Protein AF-A0A560PCT6-F1 (afdb_monomer)

pLDDT: mean 95.62, std 4.5, range [55.59, 98.69]

Mean predicted aligned error: 3.18 Å

Radius of gyration: 16.42 Å; Cα contacts (8 Å, |Δi|>4): 450; chains: 1; bounding box: 43×41×43 Å

Structure (mmCIF, N/CA/C/O backbone):
data_AF-A0A560PCT6-F1
#
_entry.id   AF-A0A560PCT6-F1
#
loop_
_atom_site.group_PDB
_atom_site.id
_atom_site.type_symbol
_atom_site.label_atom_id
_atom_site.label_alt_id
_atom_site.label_comp_id
_atom_site.label_asym_id
_atom_site.label_entity_id
_atom_site.label_seq_id
_atom_site.pdbx_PDB_ins_code
_atom_site.Cartn_x
_atom_site.Cartn_y
_atom_site.Cartn_z
_atom_site.occupancy
_atom_site.B_iso_or_equiv
_atom_site.auth_seq_id
_atom_site.auth_comp_id
_atom_site.auth_asym_id
_atom_site.auth_atom_id
_atom_site.pdbx_PDB_model_num
ATOM 1 N N . MET A 1 1 ? -13.565 -12.972 18.155 1.00 55.59 1 MET A N 1
ATOM 2 C CA . MET A 1 1 ? -12.760 -11.749 17.977 1.00 55.59 1 MET A CA 1
ATOM 3 C C . MET A 1 1 ? -11.593 -12.117 17.099 1.00 55.59 1 MET A C 1
ATOM 5 O O . MET A 1 1 ? -10.876 -13.048 17.449 1.00 55.59 1 MET A O 1
ATOM 9 N N . SER A 1 2 ? -11.458 -11.446 15.963 1.00 69.56 2 SER A N 1
ATOM 10 C CA . SER A 1 2 ? -10.274 -11.563 15.118 1.00 69.56 2 SER A CA 1
ATOM 11 C C . SER A 1 2 ? -9.051 -11.005 15.857 1.00 69.56 2 SER A C 1
ATOM 13 O O . SER A 1 2 ? -9.148 -9.967 16.510 1.00 69.56 2 SER A O 1
ATOM 15 N N . ASP A 1 3 ? -7.925 -11.720 15.809 1.00 87.25 3 ASP A N 1
ATOM 16 C CA . ASP A 1 3 ? -6.686 -11.380 16.534 1.00 87.25 3 ASP A CA 1
ATOM 17 C C . ASP A 1 3 ? -5.471 -11.325 15.596 1.00 87.25 3 ASP A C 1
ATOM 19 O O . ASP A 1 3 ? -4.368 -11.755 15.926 1.00 87.25 3 ASP A O 1
ATOM 23 N N . PHE A 1 4 ? -5.683 -10.829 14.376 1.00 95.75 4 PHE A N 1
ATOM 24 C CA . PHE A 1 4 ? -4.573 -10.592 13.461 1.00 95.75 4 PHE A CA 1
ATOM 25 C C . PHE A 1 4 ? -3.728 -9.404 13.933 1.00 95.75 4 PHE A C 1
ATOM 27 O O . PHE A 1 4 ? -4.190 -8.513 14.652 1.00 95.75 4 PHE A O 1
ATOM 34 N N . VAL A 1 5 ? -2.465 -9.405 13.515 1.00 97.44 5 VAL A N 1
ATOM 35 C CA . VAL A 1 5 ? -1.491 -8.364 13.839 1.00 97.44 5 VAL A CA 1
ATOM 36 C C . VAL A 1 5 ? -1.232 -7.552 12.583 1.00 97.44 5 VAL A C 1
ATOM 38 O O . VAL A 1 5 ? -0.759 -8.098 11.588 1.00 97.44 5 VAL A O 1
ATOM 41 N N . ILE A 1 6 ? -1.485 -6.246 12.651 1.00 98.19 6 ILE A N 1
ATOM 42 C CA . ILE A 1 6 ? -1.112 -5.323 11.579 1.00 98.19 6 ILE A CA 1
ATOM 43 C C . ILE A 1 6 ? 0.387 -5.053 11.705 1.00 98.19 6 ILE A C 1
ATOM 45 O O . ILE A 1 6 ? 0.853 -4.504 12.712 1.00 98.19 6 ILE A O 1
ATOM 49 N N . ARG A 1 7 ? 1.154 -5.486 10.704 1.00 97.94 7 ARG A N 1
ATOM 50 C CA . ARG A 1 7 ? 2.616 -5.385 10.686 1.00 97.94 7 ARG A CA 1
ATOM 51 C C . ARG A 1 7 ? 3.104 -4.915 9.326 1.00 97.94 7 ARG A C 1
ATOM 53 O O . ARG A 1 7 ? 2.760 -5.483 8.293 1.00 97.94 7 ARG A O 1
ATOM 60 N N . TRP A 1 8 ? 3.993 -3.930 9.358 1.00 97.44 8 TRP A N 1
ATOM 61 C CA . TRP A 1 8 ? 4.537 -3.251 8.183 1.00 97.44 8 TRP A CA 1
ATOM 62 C C . TRP A 1 8 ? 5.420 -4.127 7.285 1.00 97.44 8 TRP A C 1
ATOM 64 O O . TRP A 1 8 ? 5.686 -3.795 6.137 1.00 97.44 8 TRP A O 1
ATOM 74 N N . SER A 1 9 ? 5.869 -5.261 7.810 1.00 97.31 9 SER A N 1
ATOM 75 C CA . SER A 1 9 ? 6.675 -6.270 7.121 1.00 97.31 9 SER A CA 1
ATOM 76 C C . SER A 1 9 ? 5.950 -7.611 6.965 1.00 97.31 9 SER A C 1
ATOM 78 O O . SER A 1 9 ? 6.568 -8.600 6.573 1.00 97.31 9 SER A O 1
ATOM 80 N N . ALA A 1 10 ? 4.652 -7.690 7.297 1.00 98.25 10 ALA A N 1
ATOM 81 C CA . ALA A 1 10 ? 3.891 -8.922 7.088 1.00 98.25 10 ALA A CA 1
ATOM 82 C C . ALA A 1 10 ? 3.898 -9.306 5.597 1.00 98.25 10 ALA A C 1
ATOM 84 O O . ALA A 1 10 ? 3.825 -8.402 4.767 1.00 98.25 10 ALA A O 1
ATOM 85 N N . PRO A 1 11 ? 3.958 -10.600 5.239 1.00 98.19 11 PRO A N 1
ATOM 86 C CA . PRO A 1 11 ? 3.930 -11.034 3.844 1.00 98.19 11 PRO A CA 1
ATOM 87 C C . PRO A 1 11 ? 2.683 -10.571 3.085 1.00 98.19 11 PRO A C 1
ATOM 89 O O . PRO A 1 11 ? 1.612 -10.387 3.671 1.00 98.19 11 PRO A O 1
ATOM 92 N N . ILE A 1 12 ? 2.832 -10.431 1.771 1.00 98.50 12 ILE A N 1
ATOM 93 C CA . ILE A 1 12 ? 1.732 -10.210 0.835 1.00 98.50 12 ILE A CA 1
ATOM 94 C C . ILE A 1 12 ? 1.203 -11.588 0.442 1.00 98.50 12 ILE A C 1
ATOM 96 O O . ILE A 1 12 ? 1.950 -12.408 -0.089 1.00 98.50 12 ILE A O 1
ATOM 100 N N . LEU A 1 13 ? -0.075 -11.845 0.713 1.00 97.75 13 LEU A N 1
ATOM 101 C CA . LEU A 1 13 ? -0.753 -13.085 0.345 1.00 97.75 13 LEU A CA 1
ATOM 102 C C . LEU A 1 13 ? -1.895 -12.735 -0.623 1.00 97.75 13 LEU A C 1
ATOM 104 O O . LEU A 1 13 ? -2.940 -12.270 -0.150 1.00 97.75 13 LEU A O 1
ATOM 108 N N . PRO A 1 14 ? -1.713 -12.916 -1.947 1.00 96.81 14 PRO A N 1
ATOM 109 C CA . PRO A 1 14 ? -2.750 -12.640 -2.945 1.00 96.81 14 PRO A CA 1
ATOM 110 C C . PRO A 1 14 ? -4.099 -13.277 -2.587 1.00 96.81 14 PRO A C 1
ATOM 112 O O . PRO A 1 14 ? -4.137 -14.347 -1.983 1.00 96.81 14 PRO A O 1
ATOM 115 N N . SER A 1 15 ? -5.206 -12.592 -2.895 1.00 95.44 15 SER A N 1
ATOM 116 C CA . SER A 1 15 ? -6.585 -12.949 -2.493 1.00 95.44 15 SER A CA 1
ATOM 117 C C . SER A 1 15 ? -6.849 -13.165 -0.987 1.00 95.44 15 SER A C 1
ATOM 119 O O . SER A 1 15 ? -7.966 -13.518 -0.606 1.00 95.44 15 SER A O 1
ATOM 121 N N . HIS A 1 16 ? -5.867 -12.966 -0.099 1.00 96.94 16 HIS A N 1
ATOM 122 C CA . HIS A 1 16 ? -5.986 -13.343 1.313 1.00 96.94 16 HIS A CA 1
ATOM 123 C C . HIS A 1 16 ? -5.705 -12.199 2.284 1.00 96.94 16 HIS A C 1
ATOM 125 O O . HIS A 1 16 ? -6.551 -11.898 3.129 1.00 96.94 16 HIS A O 1
ATOM 131 N N . SER A 1 17 ? -4.524 -11.582 2.223 1.00 97.88 17 SER A N 1
ATOM 132 C CA . SER A 1 17 ? -4.141 -10.538 3.177 1.00 97.88 17 SER A CA 1
ATOM 133 C C . SER A 1 17 ? -2.971 -9.687 2.705 1.00 97.88 17 SER A C 1
ATOM 135 O O . SER A 1 17 ? -2.074 -10.174 2.019 1.00 97.88 17 SER A O 1
ATOM 137 N N . LEU A 1 18 ? -2.911 -8.458 3.208 1.00 98.50 18 LEU A N 1
ATOM 138 C CA . LEU A 1 18 ? -1.776 -7.554 3.046 1.00 98.50 18 LEU A CA 1
ATOM 139 C C . LEU A 1 18 ? -1.536 -6.795 4.354 1.00 98.50 18 LEU A C 1
ATOM 141 O O . LEU A 1 18 ? -2.487 -6.466 5.057 1.00 98.50 18 LEU A O 1
ATOM 145 N N . ALA A 1 19 ? -0.273 -6.541 4.715 1.00 98.00 19 ALA A N 1
ATOM 146 C CA . ALA A 1 19 ? 0.110 -5.937 6.001 1.00 98.00 19 ALA A CA 1
ATOM 147 C C . ALA A 1 19 ? -0.440 -6.678 7.241 1.00 98.00 19 ALA A C 1
ATOM 149 O O . ALA A 1 19 ? -0.563 -6.106 8.325 1.00 98.00 19 ALA A O 1
ATOM 150 N N . GLY A 1 20 ? -0.761 -7.968 7.084 1.00 97.81 20 GLY A N 1
ATOM 151 C CA . GLY A 1 20 ? -1.404 -8.791 8.110 1.00 97.81 20 GLY A CA 1
ATOM 152 C C . GLY A 1 20 ? -2.907 -8.542 8.266 1.00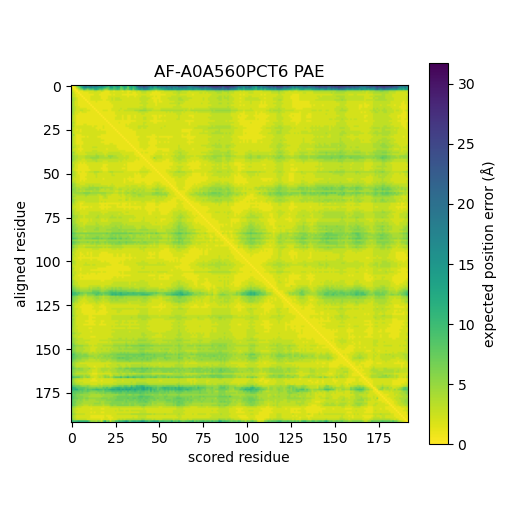 97.81 20 GLY A C 1
ATOM 153 O O . GLY A 1 20 ? -3.510 -9.112 9.169 1.00 97.81 20 GLY A O 1
ATOM 154 N N . ILE A 1 21 ? -3.514 -7.720 7.403 1.00 98.38 21 ILE A N 1
ATOM 155 C CA . ILE A 1 21 ? -4.947 -7.414 7.375 1.00 98.38 21 ILE A CA 1
ATOM 156 C C . ILE A 1 21 ? -5.638 -8.420 6.443 1.00 98.38 21 ILE A C 1
ATOM 158 O O . ILE A 1 21 ? -5.383 -8.387 5.235 1.00 98.38 21 ILE A O 1
ATOM 162 N N . PRO A 1 22 ? -6.485 -9.326 6.964 1.00 98.00 22 PRO A N 1
ATOM 163 C CA . PRO A 1 22 ? -7.178 -10.307 6.141 1.00 98.00 22 PRO A CA 1
ATOM 164 C C . PRO A 1 22 ? -8.364 -9.688 5.398 1.00 98.00 22 PRO A C 1
ATOM 166 O O . PRO A 1 22 ? -9.090 -8.850 5.942 1.00 98.00 22 PRO A O 1
ATOM 169 N N . LEU A 1 23 ? -8.607 -10.161 4.178 1.00 98.00 23 LEU A N 1
ATOM 170 C CA . LEU A 1 23 ? -9.836 -9.866 3.450 1.00 98.00 23 LEU A CA 1
ATOM 171 C C . LEU A 1 23 ? -11.049 -10.552 4.100 1.00 98.00 23 LEU A C 1
ATOM 173 O O . LEU A 1 23 ? -10.934 -11.550 4.813 1.00 98.00 23 LEU A O 1
ATOM 177 N N . GLY A 1 24 ? -12.237 -10.000 3.863 1.00 97.56 24 GLY A N 1
ATOM 178 C CA . GLY A 1 24 ? -13.522 -10.520 4.336 1.00 97.56 24 GLY A CA 1
ATOM 179 C C . GLY A 1 24 ? -13.852 -10.224 5.803 1.00 97.56 24 GLY A C 1
ATOM 180 O O . GLY A 1 24 ? -14.989 -10.463 6.222 1.00 97.56 24 GLY A O 1
ATOM 181 N N . VAL A 1 25 ? -12.903 -9.682 6.573 1.00 97.56 25 VAL A N 1
ATOM 182 C CA . VAL A 1 25 ? -13.107 -9.259 7.966 1.00 97.56 25 VAL A CA 1
ATOM 183 C C . VAL A 1 25 ? -14.130 -8.125 8.019 1.00 97.56 25 VAL A C 1
ATOM 185 O O . VAL A 1 25 ? -14.084 -7.196 7.212 1.00 97.56 25 VAL A O 1
ATOM 188 N N . HIS A 1 26 ? -15.066 -8.203 8.966 1.00 97.62 26 HIS A N 1
ATOM 189 C CA . HIS A 1 26 ? -16.052 -7.146 9.183 1.00 97.62 26 HIS A CA 1
ATOM 190 C C . HIS A 1 26 ? -15.396 -5.902 9.793 1.00 97.62 26 HIS A C 1
ATOM 192 O O . HIS A 1 26 ? -14.498 -6.019 10.627 1.00 97.62 26 HIS A O 1
ATOM 198 N N . VAL A 1 27 ? -15.886 -4.716 9.431 1.00 97.44 27 VAL A N 1
ATOM 199 C CA . VAL A 1 27 ? -15.385 -3.423 9.923 1.00 97.44 27 VAL A CA 1
ATOM 200 C C . VAL A 1 27 ? -15.277 -3.384 11.448 1.00 97.44 27 VAL A C 1
ATOM 202 O O . VAL A 1 27 ? -14.219 -3.039 11.956 1.00 97.44 27 VAL A O 1
ATOM 205 N N . ASP A 1 28 ? -16.297 -3.827 12.184 1.00 96.81 28 ASP A N 1
ATOM 206 C CA . ASP A 1 28 ? -16.261 -3.824 13.658 1.00 96.81 28 ASP A CA 1
ATOM 207 C C . ASP A 1 28 ? -15.093 -4.642 14.238 1.00 96.81 28 ASP A C 1
ATOM 209 O O . ASP A 1 28 ? -14.484 -4.270 15.243 1.00 96.81 28 ASP A O 1
ATOM 213 N N . GLU A 1 29 ? -14.758 -5.770 13.605 1.00 97.56 29 GLU A N 1
ATOM 214 C CA . GLU A 1 29 ? -13.635 -6.602 14.034 1.00 97.56 29 GLU A CA 1
ATOM 215 C C . GLU A 1 29 ? -12.295 -5.968 13.667 1.00 97.56 29 GLU A C 1
ATOM 217 O O . GLU A 1 29 ? -11.353 -6.013 14.461 1.00 97.56 29 GLU A O 1
ATOM 222 N N . PHE A 1 30 ? -12.217 -5.351 12.486 1.00 97.81 30 PHE A N 1
ATOM 223 C CA . PHE A 1 30 ? -11.051 -4.581 12.073 1.00 97.81 30 PHE A CA 1
ATOM 224 C C . PHE A 1 30 ? -10.798 -3.407 13.021 1.00 97.81 30 PHE A C 1
ATOM 226 O O . PHE A 1 30 ? -9.670 -3.228 13.465 1.00 97.81 30 PHE A O 1
ATOM 233 N N . GLU A 1 31 ? -11.833 -2.663 13.410 1.00 97.12 31 GLU A N 1
ATOM 234 C CA . GLU A 1 31 ? -11.716 -1.534 14.337 1.00 97.12 31 GLU A CA 1
ATOM 235 C C . GLU A 1 31 ? -11.295 -1.969 15.739 1.00 97.12 31 GLU A C 1
ATOM 237 O O . GLU A 1 31 ? -10.454 -1.321 16.363 1.00 97.12 31 GLU A O 1
ATOM 242 N N . ALA A 1 32 ? -11.799 -3.107 16.221 1.00 97.00 32 ALA A N 1
ATOM 243 C CA . ALA A 1 32 ? -11.354 -3.677 17.489 1.00 97.00 32 ALA A CA 1
ATOM 244 C C . ALA A 1 32 ? -9.845 -3.994 17.490 1.00 97.00 32 ALA A C 1
ATOM 246 O O . ALA A 1 32 ? -9.174 -3.800 18.507 1.00 97.00 32 ALA A O 1
ATOM 247 N N . VAL A 1 33 ? -9.299 -4.455 16.359 1.00 97.75 33 VAL A N 1
ATOM 248 C CA . VAL A 1 33 ? -7.851 -4.653 16.184 1.00 97.75 33 VAL A CA 1
ATOM 249 C C . VAL A 1 33 ? -7.129 -3.315 16.025 1.00 97.75 33 VAL A C 1
ATOM 251 O O . VAL A 1 33 ? -6.105 -3.099 16.672 1.00 97.75 33 VAL A O 1
ATOM 254 N N . LEU A 1 34 ? -7.669 -2.403 15.217 1.00 97.06 34 LEU A N 1
ATOM 255 C CA . LEU A 1 34 ? -7.081 -1.101 14.910 1.00 97.06 34 LEU A CA 1
ATOM 256 C C . LEU A 1 34 ? -6.861 -0.252 16.172 1.00 97.06 34 LEU A C 1
ATOM 258 O O . LEU A 1 34 ? -5.808 0.368 16.323 1.00 97.06 34 LEU A O 1
ATOM 262 N N . ASN A 1 35 ? -7.796 -0.309 17.124 1.00 96.50 35 ASN A N 1
ATOM 263 C CA . ASN A 1 35 ? -7.723 0.395 18.409 1.00 96.50 35 ASN A CA 1
ATOM 264 C C . ASN A 1 35 ? -6.492 0.025 19.253 1.00 96.50 35 ASN A C 1
ATOM 266 O O . ASN A 1 35 ? -6.077 0.803 20.109 1.00 96.50 35 ASN A O 1
ATOM 270 N N . LYS A 1 36 ? -5.868 -1.136 19.007 1.00 96.81 36 LYS A N 1
ATOM 271 C CA . LYS A 1 36 ? -4.625 -1.545 19.682 1.00 96.81 36 LYS A CA 1
ATOM 272 C C . LYS A 1 36 ? -3.410 -0.709 19.248 1.00 96.81 36 LYS A C 1
ATOM 274 O O . LYS A 1 36 ? -2.389 -0.742 19.928 1.00 96.81 36 LYS A O 1
ATOM 279 N N . TYR A 1 37 ? -3.506 0.007 18.126 1.00 98.00 37 TYR A N 1
ATOM 280 C CA . TYR A 1 37 ? -2.393 0.714 17.482 1.00 98.00 37 TYR A CA 1
ATOM 281 C C . TYR A 1 37 ? -2.489 2.242 17.569 1.00 98.00 37 TYR A C 1
ATOM 283 O O . TYR A 1 37 ? -1.653 2.936 16.990 1.00 98.00 37 TYR A O 1
ATOM 291 N N . VAL A 1 38 ? -3.491 2.779 18.269 1.00 97.81 38 VAL A N 1
ATOM 292 C CA . VAL A 1 38 ? -3.653 4.226 18.462 1.00 97.81 38 VAL A CA 1
ATOM 293 C C . VAL A 1 38 ? -2.518 4.756 19.338 1.00 97.81 38 VAL A C 1
ATOM 295 O O . VAL A 1 38 ? -2.281 4.247 20.433 1.00 97.81 38 VAL A O 1
ATOM 298 N N . VAL A 1 39 ? -1.831 5.800 18.873 1.00 97.75 39 VAL A N 1
ATOM 299 C CA . VAL A 1 39 ? -0.795 6.504 19.651 1.00 97.75 39 VAL A CA 1
ATOM 300 C C . VAL A 1 39 ? -1.214 7.919 20.052 1.00 97.75 39 VAL A C 1
ATOM 302 O O . VAL A 1 39 ? -0.799 8.397 21.104 1.00 97.75 39 VAL A O 1
ATOM 305 N N . ASP A 1 40 ? -2.048 8.580 19.246 1.00 97.44 40 ASP A N 1
ATOM 306 C CA . ASP A 1 40 ? -2.659 9.881 19.552 1.00 97.44 40 ASP A CA 1
ATOM 307 C C . ASP A 1 40 ? -4.069 9.900 18.947 1.00 97.44 40 ASP A C 1
ATOM 309 O O . ASP A 1 40 ? -4.251 10.198 17.766 1.00 97.44 40 ASP A O 1
ATOM 313 N N . ASP A 1 41 ? -5.062 9.529 19.759 1.00 95.06 41 ASP A N 1
ATOM 314 C CA . ASP A 1 41 ? -6.466 9.415 19.342 1.00 95.06 41 ASP A CA 1
ATOM 315 C C . ASP A 1 41 ? -7.034 10.758 18.863 1.00 95.06 41 ASP A C 1
ATOM 317 O O . ASP A 1 41 ? -7.677 10.843 17.819 1.00 95.06 41 ASP A O 1
ATOM 321 N N . ALA A 1 42 ? -6.696 11.845 19.566 1.00 95.75 42 ALA A N 1
ATOM 322 C CA . ALA A 1 42 ? -7.175 13.188 19.245 1.00 95.75 42 ALA A CA 1
ATOM 323 C C . ALA A 1 42 ? -6.719 13.661 17.855 1.00 95.75 42 ALA A C 1
ATOM 325 O O . ALA A 1 42 ? -7.399 14.469 17.221 1.00 95.75 42 ALA A O 1
ATOM 326 N N . LYS A 1 43 ? -5.573 13.165 17.379 1.00 95.75 43 LYS A N 1
ATOM 327 C CA . LYS A 1 43 ? -5.043 13.455 16.040 1.00 95.75 43 LYS A CA 1
ATOM 328 C C . LYS A 1 43 ? -5.259 12.325 15.035 1.00 95.75 43 LYS A C 1
ATOM 330 O O . LYS A 1 43 ? -4.849 12.474 13.884 1.00 95.75 43 LYS A O 1
ATOM 335 N N . GLY A 1 44 ? -5.865 11.213 15.452 1.00 97.50 44 GLY A N 1
ATOM 336 C CA . GLY A 1 44 ? -6.021 10.016 14.630 1.00 97.50 44 GLY A CA 1
ATOM 337 C C . GLY A 1 44 ? -4.683 9.429 14.176 1.00 97.50 44 GLY A C 1
ATOM 338 O O . GLY A 1 44 ? -4.566 9.022 13.022 1.00 97.50 44 GLY A O 1
ATOM 339 N N . ILE A 1 45 ? -3.660 9.436 15.039 1.00 98.50 45 ILE A N 1
ATOM 340 C CA . ILE A 1 45 ? -2.340 8.875 14.723 1.00 98.50 45 ILE A CA 1
ATOM 341 C C . ILE A 1 45 ? -2.257 7.440 15.234 1.00 98.50 45 ILE A C 1
ATOM 343 O O . ILE A 1 45 ? -2.507 7.157 16.410 1.00 98.50 45 ILE A O 1
ATOM 347 N N . TYR A 1 46 ? -1.828 6.559 14.340 1.00 98.62 46 TYR A N 1
ATOM 348 C CA . TYR A 1 46 ? -1.654 5.132 14.548 1.00 98.62 46 TYR A CA 1
ATOM 349 C C . TYR A 1 46 ? -0.198 4.740 14.304 1.00 98.62 46 TYR A C 1
ATOM 351 O O . TYR A 1 46 ? 0.499 5.340 13.483 1.00 98.62 46 TYR A O 1
ATOM 359 N N . LYS A 1 47 ? 0.267 3.710 15.008 1.00 98.31 47 LYS A N 1
ATOM 360 C CA . LYS A 1 47 ? 1.562 3.079 14.758 1.00 98.31 47 LYS A CA 1
ATOM 361 C C . LYS A 1 47 ? 1.410 1.565 14.809 1.00 98.31 47 LYS A C 1
ATOM 363 O O . LYS A 1 47 ? 1.247 0.984 15.880 1.00 98.31 47 LYS A O 1
ATOM 368 N N . PHE A 1 48 ? 1.455 0.938 13.640 1.00 98.25 48 PHE A N 1
ATOM 369 C CA . PHE A 1 48 ? 1.445 -0.513 13.500 1.00 98.25 48 PHE A CA 1
ATOM 370 C C . PHE A 1 48 ? 2.801 -1.105 13.885 1.00 98.25 48 PHE A C 1
ATOM 372 O O . PHE A 1 48 ? 3.786 -0.388 14.089 1.00 98.25 48 PHE A O 1
ATOM 379 N N . VAL A 1 49 ? 2.868 -2.434 13.981 1.00 98.25 49 VAL A N 1
ATOM 380 C CA . VAL A 1 49 ? 4.139 -3.110 14.262 1.00 98.25 49 VAL A CA 1
ATOM 381 C C . VAL A 1 49 ? 5.126 -2.791 13.138 1.00 98.25 49 VAL A C 1
ATOM 383 O O . VAL A 1 49 ? 4.836 -3.053 11.970 1.00 98.25 49 VAL A O 1
ATOM 386 N N . ASP A 1 50 ? 6.270 -2.218 13.511 1.00 96.19 50 ASP A N 1
ATOM 387 C CA . ASP A 1 50 ? 7.365 -1.795 12.628 1.00 96.19 50 ASP A CA 1
ATOM 388 C C . ASP A 1 50 ? 7.010 -0.713 11.586 1.00 96.19 50 ASP A C 1
ATOM 390 O O . ASP A 1 50 ? 7.795 -0.471 10.673 1.00 96.19 50 ASP A O 1
ATOM 394 N N . SER A 1 51 ? 5.861 -0.034 11.707 1.00 97.62 51 SER A N 1
ATOM 395 C CA . SER A 1 51 ? 5.497 1.061 10.796 1.00 97.62 51 SER A CA 1
ATOM 396 C C . SER A 1 51 ? 6.008 2.424 11.285 1.00 97.62 51 SER A C 1
ATOM 398 O O . SER A 1 51 ? 6.223 2.623 12.493 1.00 97.62 51 SER A O 1
ATOM 400 N N . PRO A 1 52 ? 6.118 3.423 10.388 1.00 97.69 52 PRO A N 1
ATOM 401 C CA . PRO A 1 52 ? 6.111 4.825 10.801 1.00 97.69 52 PRO A CA 1
ATOM 402 C C . PRO A 1 52 ? 4.792 5.193 11.505 1.00 97.69 52 PRO A C 1
ATOM 404 O O . PRO A 1 52 ? 3.828 4.422 11.518 1.00 97.69 52 PRO A O 1
ATOM 407 N N . ALA A 1 53 ? 4.744 6.390 12.092 1.00 98.25 53 ALA A N 1
ATOM 408 C CA . ALA A 1 53 ? 3.487 6.966 12.557 1.00 98.25 53 ALA A CA 1
ATOM 409 C C . ALA A 1 53 ? 2.642 7.402 11.352 1.00 98.25 53 ALA A C 1
ATOM 411 O O . ALA A 1 53 ? 3.131 8.114 10.469 1.00 98.25 53 ALA A O 1
ATOM 412 N N . LEU A 1 54 ? 1.380 6.983 11.337 1.00 98.62 54 LEU A N 1
ATOM 413 C CA . LEU A 1 54 ? 0.446 7.216 10.245 1.00 98.62 54 LEU A CA 1
ATOM 414 C C . LEU A 1 54 ? -0.782 7.968 10.753 1.00 98.62 54 LEU A C 1
ATOM 416 O O . LEU A 1 54 ? -1.359 7.601 11.775 1.00 98.62 54 LEU A O 1
ATOM 420 N N . LYS A 1 55 ? -1.209 8.999 10.030 1.00 98.56 55 LYS A N 1
ATOM 421 C CA . LYS A 1 55 ? -2.489 9.666 10.247 1.00 98.56 55 LYS A CA 1
ATOM 422 C C . LYS A 1 55 ? -3.570 8.911 9.488 1.00 98.56 55 LYS A C 1
ATOM 424 O O . LYS A 1 55 ? -3.419 8.668 8.293 1.00 98.56 55 LYS A O 1
ATOM 429 N N . MET A 1 56 ? -4.644 8.556 10.179 1.00 98.44 56 MET A N 1
ATOM 430 C CA . MET A 1 56 ? -5.783 7.876 9.580 1.00 98.44 56 MET A CA 1
ATOM 431 C C . MET A 1 56 ? -6.848 8.877 9.125 1.00 98.44 56 MET A C 1
ATOM 433 O O . MET A 1 56 ? -7.242 9.774 9.871 1.00 98.44 56 MET A O 1
ATOM 437 N N . GLU A 1 57 ? -7.377 8.646 7.933 1.00 97.56 57 GLU A N 1
ATOM 438 C CA . GLU A 1 57 ? -8.626 9.203 7.432 1.00 97.56 57 GLU A CA 1
ATOM 439 C C . GLU A 1 57 ? -9.641 8.072 7.254 1.00 97.56 57 GLU A C 1
ATOM 441 O O . 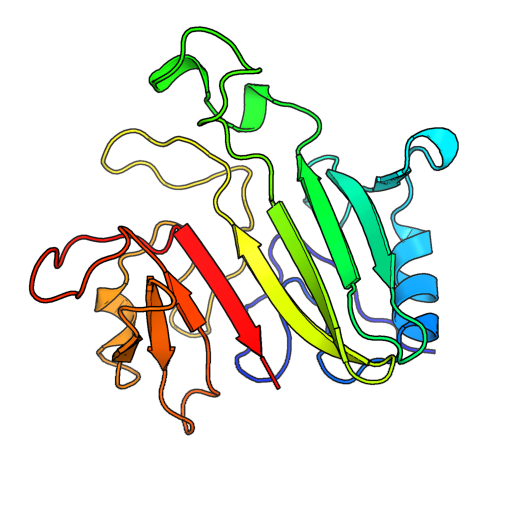GLU A 1 57 ? -9.285 6.946 6.906 1.00 97.56 57 GLU A O 1
ATOM 446 N N . LYS A 1 58 ? -10.916 8.352 7.532 1.00 96.88 58 LYS A N 1
ATOM 447 C CA . LYS A 1 58 ? -11.986 7.351 7.530 1.00 96.88 58 LYS A CA 1
ATOM 448 C C . LYS A 1 58 ? -13.215 7.909 6.824 1.00 96.88 58 LYS A C 1
ATOM 450 O O . LYS A 1 58 ? -13.693 8.980 7.193 1.00 96.88 58 LYS A O 1
ATOM 455 N N . HIS A 1 59 ? -13.763 7.161 5.869 1.00 96.69 59 HIS A N 1
ATOM 456 C CA . HIS A 1 59 ? -15.009 7.513 5.187 1.00 96.69 59 HIS A CA 1
ATOM 457 C C . HIS A 1 59 ? -15.828 6.257 4.884 1.00 96.69 59 HIS A C 1
ATOM 459 O O . HIS A 1 59 ? -15.306 5.303 4.323 1.00 96.69 59 HIS A O 1
ATOM 465 N N . PHE A 1 60 ? -17.135 6.297 5.170 1.00 95.75 60 PHE A N 1
ATOM 466 C CA . PHE A 1 60 ? -18.109 5.281 4.759 1.00 95.75 60 PHE A CA 1
ATOM 467 C C . PHE A 1 60 ? -19.376 5.918 4.193 1.00 95.75 60 PHE A C 1
ATOM 469 O O . PHE A 1 60 ? -19.804 6.968 4.674 1.00 95.75 60 PHE A O 1
ATOM 476 N N . ASP A 1 61 ? -19.985 5.282 3.198 1.00 96.19 61 ASP A N 1
ATOM 477 C CA . ASP A 1 61 ? -21.365 5.557 2.811 1.00 96.19 61 ASP A CA 1
ATOM 478 C C . ASP A 1 61 ? -22.362 4.709 3.632 1.00 96.19 61 ASP A C 1
ATOM 480 O O . ASP A 1 61 ? -21.992 3.872 4.458 1.00 96.19 61 ASP A O 1
ATOM 484 N N . SER A 1 62 ? -23.665 4.909 3.405 1.00 95.06 62 SER A N 1
ATOM 485 C CA . SER A 1 62 ? -24.721 4.165 4.117 1.00 95.06 62 SER A CA 1
ATOM 486 C C . SER A 1 62 ? -24.745 2.651 3.850 1.00 95.06 62 SER A C 1
ATOM 488 O O . SER A 1 62 ? -25.432 1.918 4.560 1.00 95.06 62 SER A O 1
ATOM 490 N N . LYS A 1 63 ? -24.043 2.178 2.816 1.00 95.81 63 LYS A N 1
ATOM 491 C CA . LYS A 1 63 ? -23.968 0.768 2.414 1.00 95.81 63 LYS A CA 1
ATOM 492 C C . LYS A 1 63 ? -22.702 0.087 2.943 1.00 95.81 63 LYS A C 1
ATOM 494 O O . LYS A 1 63 ? -22.557 -1.121 2.779 1.00 95.81 63 LYS A O 1
ATOM 499 N N . GLY A 1 64 ? -21.829 0.833 3.620 1.00 95.06 64 GLY A N 1
ATOM 500 C CA . GLY A 1 64 ? -20.547 0.331 4.101 1.00 95.06 64 GLY A CA 1
ATOM 501 C C . GLY A 1 64 ? -19.469 0.309 3.017 1.00 95.06 64 GLY A C 1
ATOM 502 O O . GLY A 1 64 ? -18.476 -0.404 3.175 1.00 95.06 64 GLY A O 1
ATOM 503 N N . GLU A 1 65 ? -19.659 1.060 1.929 1.00 97.69 65 GLU A N 1
ATOM 504 C CA . GLU A 1 65 ? -18.623 1.313 0.929 1.00 97.69 65 GLU A CA 1
ATOM 505 C C . GLU A 1 65 ? -17.723 2.461 1.401 1.00 97.69 65 GLU A C 1
ATOM 507 O O . GLU A 1 65 ? -18.206 3.467 1.931 1.00 97.69 65 GLU A O 1
ATOM 512 N N . GLY A 1 66 ? -16.413 2.325 1.207 1.00 97.31 66 GLY A N 1
ATOM 513 C CA . GLY A 1 66 ? -15.433 3.331 1.608 1.00 97.31 66 GLY A CA 1
ATOM 514 C C . GLY A 1 66 ? -14.175 2.687 2.172 1.00 97.31 66 GLY A C 1
ATOM 515 O O . GLY A 1 66 ? -13.597 1.805 1.536 1.00 97.31 66 GLY A O 1
ATOM 516 N N . GLY A 1 67 ? -13.743 3.137 3.350 1.00 98.00 67 GLY A N 1
ATOM 517 C CA . GLY A 1 67 ? -12.629 2.534 4.063 1.00 98.00 67 GLY A CA 1
ATOM 518 C C . GLY A 1 67 ? -11.797 3.502 4.897 1.00 98.00 67 GLY A C 1
ATOM 519 O O . GLY A 1 67 ? -12.274 4.528 5.394 1.00 98.00 67 GLY A O 1
ATOM 520 N N . TYR A 1 68 ? -10.529 3.131 5.043 1.00 98.62 68 TYR A N 1
ATOM 521 C CA . TYR A 1 68 ? -9.527 3.801 5.862 1.00 98.62 68 TYR A CA 1
ATOM 522 C C . TYR A 1 68 ? -8.305 4.117 5.003 1.00 98.62 68 TYR A C 1
ATOM 524 O O . TYR A 1 68 ? -7.750 3.214 4.375 1.00 98.62 68 TYR A O 1
ATOM 532 N N . GLY A 1 69 ? -7.883 5.376 4.990 1.00 98.56 69 GLY A N 1
ATOM 533 C CA . GLY A 1 69 ? -6.624 5.820 4.398 1.00 98.56 69 GLY A CA 1
ATOM 534 C C . GLY A 1 69 ? -5.612 6.126 5.493 1.00 98.56 69 GLY A C 1
ATOM 535 O O . GLY A 1 69 ? -5.957 6.738 6.499 1.00 98.56 69 GLY A O 1
ATOM 536 N N . PHE A 1 70 ? -4.369 5.695 5.324 1.00 98.69 70 PHE A N 1
ATOM 537 C CA . PHE A 1 70 ? -3.285 5.942 6.266 1.00 98.69 70 PHE A CA 1
ATOM 538 C C . PHE A 1 70 ? -2.143 6.665 5.561 1.00 98.69 70 PHE A C 1
ATOM 540 O O . PHE A 1 70 ? -1.615 6.173 4.560 1.00 98.69 70 PHE A O 1
ATOM 547 N N . HIS A 1 71 ? -1.753 7.811 6.116 1.00 98.44 71 HIS A N 1
ATOM 548 C CA . HIS A 1 71 ? -0.776 8.723 5.531 1.00 98.44 71 HIS A CA 1
ATOM 549 C C . HIS A 1 71 ? 0.418 8.930 6.455 1.00 98.44 71 HIS A C 1
ATOM 551 O O . HIS A 1 71 ? 0.237 9.091 7.662 1.00 98.44 71 HIS A O 1
ATOM 557 N N . VAL A 1 72 ? 1.635 8.959 5.913 1.00 97.88 72 VAL A N 1
ATOM 558 C CA . VAL A 1 72 ? 2.839 9.214 6.713 1.00 97.88 72 VAL A CA 1
ATOM 559 C C . VAL A 1 72 ? 2.798 10.614 7.330 1.00 97.88 72 VAL A C 1
ATOM 561 O O . VAL A 1 72 ? 2.506 11.599 6.657 1.00 97.88 72 VAL A O 1
ATOM 564 N N . VAL A 1 73 ? 3.050 10.696 8.640 1.00 96.94 73 VAL A N 1
ATOM 565 C CA . VAL A 1 73 ? 3.046 11.975 9.375 1.00 96.94 73 VAL A CA 1
ATOM 566 C C . VAL A 1 73 ? 4.378 12.703 9.228 1.00 96.94 73 VAL A C 1
ATOM 568 O O . VAL A 1 73 ? 4.409 13.922 9.080 1.00 96.94 73 VAL A O 1
ATOM 571 N N . ASP A 1 74 ? 5.479 11.957 9.304 1.00 96.50 74 ASP A N 1
ATOM 572 C CA . ASP A 1 74 ? 6.823 12.506 9.163 1.00 96.50 74 ASP A CA 1
ATOM 573 C C . ASP A 1 74 ? 7.188 12.601 7.681 1.00 96.50 74 ASP A C 1
ATOM 575 O O . ASP A 1 74 ? 7.579 11.616 7.053 1.00 96.50 74 ASP A O 1
ATOM 579 N N . LEU A 1 75 ? 7.032 13.802 7.124 1.00 95.81 75 LEU A N 1
ATOM 580 C CA . LEU A 1 75 ? 7.277 14.056 5.708 1.00 95.81 75 LEU A CA 1
ATOM 581 C C . LEU A 1 75 ? 8.744 13.852 5.325 1.00 95.81 75 LEU A C 1
ATOM 583 O O . LEU A 1 75 ? 9.011 13.563 4.164 1.00 95.81 75 LEU A O 1
ATOM 587 N N . GLU A 1 76 ? 9.698 13.912 6.258 1.00 95.38 76 GLU A N 1
ATOM 588 C CA . GLU A 1 76 ? 11.104 13.626 5.944 1.00 95.38 76 GLU A CA 1
ATOM 589 C C . GLU A 1 76 ? 11.308 12.170 5.495 1.00 95.38 76 GLU A C 1
ATOM 591 O O . GLU A 1 76 ? 12.218 11.898 4.715 1.00 95.38 76 GLU A O 1
ATOM 596 N N . LEU A 1 77 ? 10.411 11.250 5.875 1.00 96.56 77 LEU A N 1
ATOM 597 C CA . LEU A 1 77 ? 10.436 9.860 5.407 1.00 96.56 77 LEU A CA 1
ATOM 598 C C . LEU A 1 77 ? 10.070 9.705 3.924 1.00 96.56 77 LEU A C 1
ATOM 600 O O . LEU A 1 77 ? 10.288 8.638 3.366 1.00 96.56 77 LEU A O 1
ATOM 604 N N . THR A 1 78 ? 9.512 10.732 3.280 1.00 96.56 78 THR A N 1
ATOM 605 C CA . THR A 1 78 ? 9.161 10.703 1.846 1.00 96.56 78 THR A CA 1
ATOM 606 C C . THR A 1 78 ? 10.346 11.027 0.939 1.00 96.56 78 THR A C 1
ATOM 608 O O . THR A 1 78 ? 10.215 10.957 -0.281 1.00 96.56 78 THR A O 1
ATOM 611 N N . ASN A 1 79 ? 11.492 11.443 1.493 1.00 96.12 79 ASN A N 1
ATOM 612 C CA . ASN A 1 79 ? 12.637 11.964 0.736 1.00 96.12 79 ASN A CA 1
ATOM 613 C C . ASN A 1 79 ? 12.272 13.095 -0.251 1.00 96.12 79 ASN A C 1
ATOM 615 O O . ASN A 1 79 ? 12.918 13.252 -1.289 1.00 96.12 79 ASN A O 1
ATOM 619 N N . TRP A 1 80 ? 11.248 13.899 0.057 1.00 96.00 80 TRP A N 1
ATOM 620 C CA . TRP A 1 80 ? 10.737 14.960 -0.823 1.00 96.00 80 TRP A CA 1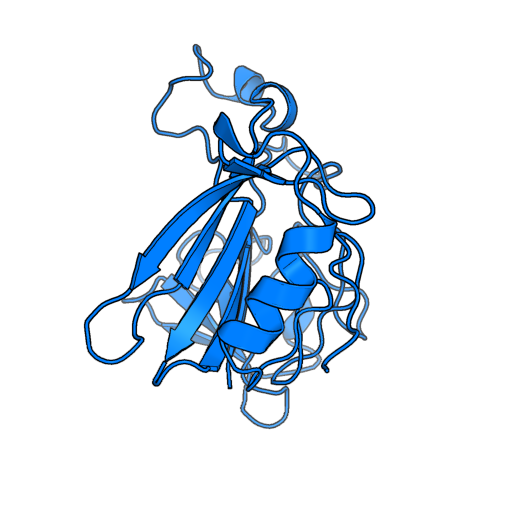
ATOM 621 C C . TRP A 1 80 ? 11.828 15.891 -1.381 1.00 96.00 80 TRP A C 1
ATOM 623 O O . TRP A 1 80 ? 11.753 16.308 -2.535 1.00 96.00 80 TRP A O 1
ATOM 633 N N . ARG A 1 81 ? 12.880 16.163 -0.593 1.00 95.75 81 ARG A N 1
ATOM 634 C CA . ARG A 1 81 ? 14.004 17.054 -0.947 1.00 95.75 81 ARG A CA 1
ATOM 635 C C . ARG A 1 81 ? 14.805 16.610 -2.168 1.00 95.75 81 ARG A C 1
ATOM 637 O O . ARG A 1 81 ? 15.595 17.397 -2.678 1.00 95.75 81 ARG A O 1
ATOM 644 N N . LEU A 1 82 ? 14.659 15.359 -2.606 1.00 94.94 82 LEU A N 1
ATOM 645 C CA . LEU A 1 82 ? 15.325 14.871 -3.812 1.00 94.94 82 LEU A CA 1
ATOM 646 C C . LEU A 1 82 ? 14.769 15.520 -5.086 1.00 94.94 82 LEU A C 1
ATOM 648 O O . LEU A 1 82 ? 15.521 15.706 -6.039 1.00 94.94 82 LEU A O 1
ATOM 652 N N . TYR A 1 83 ? 13.478 15.869 -5.098 1.00 93.81 83 TYR A N 1
ATOM 653 C CA . TYR A 1 83 ? 12.781 16.317 -6.310 1.00 93.81 83 TYR A CA 1
ATOM 654 C C . TYR A 1 83 ? 11.968 17.598 -6.130 1.00 93.81 83 TYR A C 1
ATOM 656 O O . TYR A 1 83 ? 11.548 18.188 -7.125 1.00 93.81 83 TYR A O 1
ATOM 664 N N . TYR A 1 84 ? 11.738 18.033 -4.891 1.00 95.94 84 TYR A N 1
ATOM 665 C CA . TYR A 1 84 ? 10.843 19.142 -4.587 1.00 95.94 84 TYR A CA 1
ATOM 666 C C . TYR A 1 84 ? 11.478 20.150 -3.631 1.00 95.94 84 TYR A C 1
ATOM 668 O O . TYR A 1 84 ? 12.280 19.802 -2.765 1.00 95.94 84 TYR A O 1
ATOM 676 N N . ASP A 1 85 ? 11.043 21.404 -3.753 1.00 95.69 85 ASP A N 1
ATOM 677 C CA . ASP A 1 85 ? 11.545 22.522 -2.948 1.00 95.69 85 ASP A CA 1
ATOM 678 C C . ASP A 1 85 ? 10.815 22.685 -1.601 1.00 95.69 85 ASP A C 1
ATOM 680 O O . ASP A 1 85 ? 11.260 23.449 -0.743 1.00 95.69 85 ASP A O 1
ATOM 684 N N . SER A 1 86 ? 9.696 21.979 -1.389 1.00 94.81 86 SER A N 1
ATOM 685 C CA . SER A 1 86 ? 8.927 22.009 -0.138 1.00 94.81 86 SER A CA 1
ATOM 686 C C . SER A 1 86 ? 8.244 20.662 0.150 1.00 94.81 86 SER A C 1
ATOM 688 O O . SER A 1 86 ? 7.862 19.957 -0.791 1.00 94.81 86 SER A O 1
ATOM 690 N N . PRO A 1 87 ? 8.060 20.304 1.437 1.00 92.12 87 PRO A N 1
ATOM 691 C CA . PRO A 1 87 ? 7.360 19.083 1.836 1.00 92.12 87 PRO A CA 1
ATOM 692 C C . PRO A 1 87 ? 5.849 19.135 1.560 1.00 92.12 87 PRO A C 1
ATOM 694 O O . PRO A 1 87 ? 5.194 18.099 1.542 1.00 92.12 87 PRO A O 1
ATOM 697 N N . GLU A 1 88 ? 5.286 20.322 1.324 1.00 91.44 88 GLU A N 1
ATOM 698 C CA . GLU A 1 88 ? 3.887 20.534 0.942 1.00 91.44 88 GLU A CA 1
ATOM 699 C C . GLU A 1 88 ? 3.663 20.494 -0.579 1.00 91.44 88 GLU A C 1
ATOM 701 O O . GLU A 1 88 ? 2.549 20.741 -1.050 1.00 91.44 88 GLU A O 1
ATOM 706 N N . HIS A 1 89 ? 4.706 20.222 -1.371 1.00 94.69 89 HIS A N 1
ATOM 707 C CA . HIS A 1 89 ? 4.574 20.115 -2.819 1.00 94.69 89 HIS A CA 1
ATOM 708 C C . HIS A 1 89 ? 3.594 18.989 -3.195 1.00 94.69 89 HIS A C 1
ATOM 710 O O . HIS A 1 89 ? 3.642 17.899 -2.635 1.00 94.69 89 HIS A O 1
ATOM 716 N N . LEU A 1 90 ? 2.726 19.223 -4.187 1.00 90.12 90 LEU A N 1
ATOM 717 C CA . LEU A 1 90 ? 1.651 18.286 -4.566 1.00 90.12 90 LEU A CA 1
ATOM 718 C C . LEU A 1 90 ? 2.152 16.911 -5.038 1.00 90.12 90 LEU A C 1
ATOM 720 O O . LEU A 1 90 ? 1.395 15.949 -5.032 1.00 90.12 90 LEU A O 1
ATOM 724 N N . GLY A 1 91 ? 3.411 16.833 -5.469 1.00 89.31 91 GLY A N 1
ATOM 725 C CA . GLY A 1 91 ? 4.076 15.582 -5.844 1.00 89.31 91 GLY A CA 1
ATOM 726 C C . GLY A 1 91 ? 4.632 14.773 -4.664 1.00 89.31 91 GLY A C 1
ATOM 727 O O . GLY A 1 91 ? 5.151 13.680 -4.879 1.00 89.31 91 GLY A O 1
ATOM 728 N N . VAL A 1 92 ? 4.565 15.289 -3.432 1.00 93.56 92 VAL A N 1
ATOM 729 C CA . VAL A 1 92 ? 4.962 14.543 -2.233 1.00 93.56 92 VAL A CA 1
ATOM 730 C C . VAL A 1 92 ? 3.859 13.549 -1.894 1.00 93.56 92 VAL A C 1
ATOM 732 O O . VAL A 1 92 ? 2.816 13.904 -1.343 1.00 93.56 92 VAL A O 1
ATOM 735 N N . GLU A 1 93 ? 4.097 12.288 -2.241 1.00 94.25 93 GLU A N 1
ATOM 736 C CA . GLU A 1 93 ? 3.221 11.191 -1.860 1.00 94.25 93 GLU A CA 1
ATOM 737 C C . GLU A 1 93 ? 3.278 10.971 -0.346 1.00 94.25 93 GLU A C 1
ATOM 739 O O . GLU A 1 93 ? 4.348 10.922 0.257 1.00 94.25 93 GLU A O 1
ATOM 744 N N . THR A 1 94 ? 2.113 10.809 0.274 1.00 96.88 94 THR A N 1
ATOM 745 C CA . THR A 1 94 ? 2.011 10.484 1.704 1.00 96.88 94 THR A CA 1
ATOM 746 C C . THR A 1 94 ? 1.150 9.264 1.973 1.00 96.88 94 THR A C 1
ATOM 748 O O . THR A 1 94 ? 1.218 8.726 3.078 1.00 96.88 94 THR A O 1
ATOM 751 N N . ARG A 1 95 ? 0.353 8.807 0.998 1.00 97.44 95 ARG A N 1
ATOM 752 C CA . ARG A 1 95 ? -0.448 7.585 1.096 1.00 97.44 95 ARG A CA 1
ATOM 753 C C . ARG A 1 95 ? 0.493 6.425 1.368 1.00 97.44 95 ARG A C 1
ATOM 755 O O . ARG A 1 95 ? 1.462 6.224 0.648 1.00 97.44 95 ARG A O 1
ATOM 762 N N . ALA A 1 96 ? 0.208 5.669 2.417 1.00 98.19 96 ALA A N 1
ATOM 763 C CA . ALA A 1 96 ? 1.031 4.537 2.820 1.00 98.19 96 ALA A CA 1
ATOM 764 C C . ALA A 1 96 ? 0.240 3.227 2.746 1.00 98.19 96 ALA A C 1
ATOM 766 O O . ALA A 1 96 ? 0.739 2.229 2.231 1.00 98.19 96 ALA A O 1
ATOM 767 N N . LEU A 1 97 ? -1.006 3.236 3.227 1.00 98.62 97 LEU A N 1
ATOM 768 C CA . LEU A 1 97 ? -1.885 2.068 3.280 1.00 98.62 97 LEU A CA 1
ATOM 769 C C . LEU A 1 97 ? -3.343 2.508 3.127 1.00 98.62 97 LEU A C 1
ATOM 771 O O . LEU A 1 97 ? -3.771 3.444 3.795 1.00 98.62 97 LEU A O 1
ATOM 775 N N . HIS A 1 98 ? -4.123 1.807 2.312 1.00 98.50 98 HIS A N 1
ATOM 776 C CA . HIS A 1 98 ? -5.580 1.903 2.277 1.00 98.50 98 HIS A CA 1
ATOM 777 C C . HIS A 1 98 ? -6.198 0.546 2.603 1.00 98.50 98 HIS A C 1
ATOM 779 O O . HIS A 1 98 ? -5.762 -0.485 2.096 1.00 98.50 98 HIS A O 1
ATOM 785 N N . VAL A 1 99 ? -7.258 0.561 3.403 1.00 98.69 99 VAL A N 1
ATOM 786 C CA . VAL A 1 99 ? -8.109 -0.597 3.690 1.00 98.69 99 VAL A CA 1
ATOM 787 C C . VAL A 1 99 ? -9.499 -0.258 3.185 1.00 98.69 99 VAL A C 1
ATOM 789 O O . VAL A 1 99 ? -10.163 0.609 3.748 1.00 98.69 99 VAL A O 1
ATOM 792 N N . LEU A 1 100 ? -9.916 -0.901 2.103 1.00 98.38 100 LEU A N 1
ATOM 793 C CA . LEU A 1 100 ? -11.148 -0.599 1.388 1.00 98.38 100 LEU A CA 1
ATOM 794 C C . LEU A 1 100 ? -12.251 -1.575 1.787 1.00 98.38 100 LEU A C 1
ATOM 796 O O . LEU A 1 100 ? -12.017 -2.778 1.953 1.00 98.38 100 LEU A O 1
ATOM 800 N N . THR A 1 101 ? -13.469 -1.055 1.914 1.00 98.31 101 THR A N 1
ATOM 801 C CA . THR A 1 101 ? -14.623 -1.817 2.386 1.00 98.31 101 THR A CA 1
ATOM 802 C C . THR A 1 101 ? -15.751 -1.848 1.371 1.00 98.31 101 THR A C 1
ATOM 804 O O . THR A 1 101 ? -15.996 -0.878 0.658 1.00 98.31 101 THR A O 1
ATOM 807 N N . ARG A 1 102 ? -16.432 -2.993 1.334 1.00 97.75 102 ARG A N 1
ATOM 808 C CA . ARG A 1 102 ? -17.622 -3.264 0.534 1.00 97.75 102 ARG A CA 1
ATOM 809 C C . ARG A 1 102 ? -18.581 -4.074 1.388 1.00 97.75 102 ARG A C 1
ATOM 811 O O . ARG A 1 102 ? -18.175 -5.077 1.979 1.00 97.75 102 ARG A O 1
ATOM 818 N N . ASN A 1 103 ? -19.838 -3.649 1.487 1.00 97.38 103 ASN A N 1
ATOM 819 C CA . ASN A 1 103 ? -20.829 -4.257 2.388 1.00 97.38 103 ASN A CA 1
ATOM 820 C C . ASN A 1 103 ? -20.296 -4.487 3.823 1.00 97.38 103 ASN A C 1
ATOM 822 O O . ASN A 1 103 ? -20.439 -5.582 4.372 1.00 97.38 103 ASN A O 1
ATOM 826 N N . TRP A 1 104 ? -19.641 -3.477 4.412 1.00 97.94 104 TRP A N 1
ATOM 827 C CA . TRP A 1 104 ? -19.068 -3.522 5.772 1.00 97.94 104 TRP A CA 1
ATOM 828 C C . TRP A 1 104 ? -17.964 -4.565 6.001 1.00 97.94 104 TRP A C 1
ATOM 830 O O . TRP A 1 104 ? -17.607 -4.859 7.142 1.00 97.94 104 TRP A O 1
ATOM 840 N N . LYS A 1 105 ? -17.38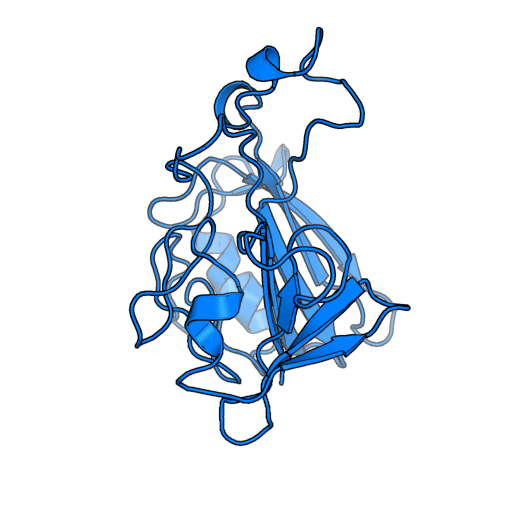8 -5.114 4.931 1.00 98.19 105 LYS A N 1
ATOM 841 C CA . LYS A 1 105 ? -16.253 -6.037 4.993 1.00 98.19 105 LYS A CA 1
ATOM 842 C C . LYS A 1 105 ? -15.068 -5.476 4.236 1.00 98.19 105 LYS A C 1
ATOM 844 O O . LYS A 1 105 ? -15.249 -4.814 3.218 1.00 98.19 105 LYS A O 1
ATOM 849 N N . ILE A 1 106 ? -13.863 -5.771 4.709 1.00 98.38 106 ILE A N 1
ATOM 850 C CA . ILE A 1 106 ? -12.633 -5.478 3.973 1.00 98.38 106 ILE A CA 1
ATOM 851 C C . ILE A 1 106 ? -12.653 -6.295 2.682 1.00 98.38 106 ILE A C 1
ATOM 853 O O . ILE A 1 106 ? -12.714 -7.520 2.744 1.00 98.38 106 ILE A O 1
ATOM 857 N N . TYR A 1 107 ? -12.610 -5.635 1.528 1.00 97.62 107 TYR A N 1
ATOM 858 C CA . TYR A 1 107 ? -12.541 -6.318 0.228 1.00 97.62 107 TYR A CA 1
ATOM 859 C C . TYR A 1 107 ? -11.207 -6.094 -0.475 1.00 97.62 107 TYR A C 1
ATOM 861 O O . TYR A 1 107 ? -10.816 -6.902 -1.308 1.00 97.62 107 TYR A O 1
ATOM 869 N N . ALA A 1 108 ? -10.501 -5.016 -0.136 1.00 98.25 108 ALA A N 1
ATOM 870 C CA . ALA A 1 108 ? -9.183 -4.761 -0.676 1.00 98.25 108 ALA A CA 1
ATOM 871 C C . ALA A 1 108 ? -8.292 -4.058 0.341 1.00 98.25 108 ALA A C 1
ATOM 873 O O . ALA A 1 108 ? -8.751 -3.270 1.170 1.00 98.25 108 ALA A O 1
ATOM 874 N N . VAL A 1 109 ? -6.997 -4.321 0.247 1.00 98.69 109 VAL A N 1
ATOM 875 C CA . VAL A 1 109 ? -5.965 -3.622 1.008 1.00 98.69 109 VAL A CA 1
ATOM 876 C C . VAL A 1 109 ? -4.873 -3.221 0.024 1.00 98.69 109 VAL A C 1
ATOM 878 O O . VAL A 1 109 ? -4.415 -4.056 -0.753 1.00 98.69 109 VAL A O 1
ATOM 881 N N . LYS A 1 110 ? -4.487 -1.944 0.030 1.00 98.50 110 LYS A N 1
ATOM 882 C CA . LYS A 1 110 ? -3.528 -1.350 -0.912 1.00 98.50 110 LYS A CA 1
ATOM 883 C C . LYS A 1 110 ? -2.396 -0.666 -0.160 1.00 98.50 110 LYS A C 1
ATOM 885 O O . LYS A 1 110 ? -2.653 -0.036 0.860 1.00 98.50 110 LYS A O 1
ATOM 890 N N . VAL A 1 111 ? -1.171 -0.736 -0.662 1.00 98.50 111 VAL A N 1
ATOM 891 C CA . VAL A 1 111 ? -0.017 0.009 -0.127 1.00 98.50 111 VAL A CA 1
ATOM 892 C C . VAL A 1 111 ? 0.696 0.759 -1.231 1.00 98.50 111 VAL A C 1
ATOM 894 O O . VAL A 1 111 ? 0.706 0.319 -2.380 1.00 98.50 111 VAL A O 1
ATOM 897 N N . TRP A 1 112 ? 1.320 1.866 -0.847 1.00 97.69 112 TRP A N 1
ATOM 898 C CA . TRP A 1 112 ? 2.100 2.720 -1.731 1.00 97.69 112 TRP A CA 1
ATOM 899 C C . TRP A 1 112 ? 3.519 2.876 -1.201 1.00 97.69 112 TRP A C 1
ATOM 901 O O . TRP A 1 112 ? 3.770 2.924 0.007 1.00 97.69 112 TRP A O 1
ATOM 911 N N . MET A 1 113 ? 4.444 2.993 -2.141 1.00 96.62 113 MET A N 1
ATOM 912 C CA . MET A 1 113 ? 5.773 3.522 -1.917 1.00 96.62 113 MET A CA 1
ATOM 913 C C . MET A 1 113 ? 5.669 5.046 -1.890 1.00 96.62 113 MET A C 1
ATOM 915 O O . MET A 1 113 ? 5.556 5.684 -2.932 1.00 96.62 113 MET A O 1
ATOM 919 N N . TYR A 1 114 ? 5.678 5.624 -0.691 1.00 96.75 114 TYR A N 1
ATOM 920 C CA . TYR A 1 114 ? 5.612 7.079 -0.514 1.00 96.75 114 TYR A CA 1
ATOM 921 C C . TYR A 1 114 ? 6.996 7.746 -0.571 1.00 96.75 114 TYR A C 1
ATOM 923 O O . TYR A 1 114 ? 7.112 8.969 -0.578 1.00 96.75 114 TYR A O 1
ATOM 931 N N . GLU A 1 115 ? 8.066 6.949 -0.565 1.00 96.31 115 GLU A N 1
ATOM 932 C CA . GLU A 1 115 ? 9.429 7.442 -0.730 1.00 96.31 115 GLU A CA 1
ATOM 933 C C . GLU A 1 115 ? 9.702 7.843 -2.175 1.00 96.31 115 GLU A C 1
ATOM 935 O O . GLU A 1 115 ? 9.565 7.045 -3.102 1.00 96.31 115 GLU A O 1
ATOM 940 N N . ASN A 1 116 ? 10.208 9.058 -2.348 1.00 92.88 116 ASN A N 1
ATOM 941 C CA . ASN A 1 116 ? 10.939 9.427 -3.542 1.00 92.88 116 ASN A CA 1
ATOM 942 C C . ASN A 1 116 ? 12.330 8.783 -3.478 1.00 92.88 116 ASN A C 1
ATOM 944 O O . ASN A 1 116 ? 13.030 8.886 -2.469 1.00 92.88 116 ASN A O 1
ATOM 948 N N . LEU A 1 117 ? 12.740 8.108 -4.544 1.00 92.31 117 LEU A N 1
ATOM 949 C CA . LEU A 1 117 ? 13.976 7.330 -4.568 1.00 92.31 117 LEU A CA 1
ATOM 950 C C . LEU A 1 117 ? 14.804 7.717 -5.785 1.00 92.31 117 LEU A C 1
ATOM 952 O O . LEU A 1 117 ? 14.265 7.818 -6.884 1.00 92.31 117 LEU A O 1
ATOM 956 N N . ALA A 1 118 ? 16.112 7.887 -5.590 1.00 88.75 118 ALA A N 1
ATOM 957 C CA . ALA A 1 118 ? 17.039 7.975 -6.710 1.00 88.75 118 ALA A CA 1
ATOM 958 C C . ALA A 1 118 ? 17.154 6.614 -7.418 1.00 88.75 118 ALA A C 1
ATOM 960 O O . ALA A 1 118 ? 16.915 5.566 -6.810 1.00 88.75 118 ALA A O 1
ATOM 961 N N . ASP A 1 119 ? 17.572 6.626 -8.684 1.00 84.56 119 ASP A N 1
ATOM 962 C CA . ASP A 1 119 ? 17.710 5.412 -9.491 1.00 84.56 119 ASP A CA 1
ATOM 963 C C . ASP A 1 119 ? 18.517 4.324 -8.762 1.00 84.56 119 ASP A C 1
ATOM 965 O O . ASP A 1 119 ? 19.646 4.535 -8.311 1.00 84.56 119 ASP A O 1
ATOM 969 N N . GLY A 1 120 ? 17.918 3.136 -8.647 1.00 84.06 120 GLY A N 1
ATOM 970 C CA . GLY A 1 120 ? 18.523 1.967 -8.005 1.00 84.06 120 GLY A CA 1
ATOM 971 C C . GLY A 1 120 ? 18.398 1.908 -6.478 1.00 84.06 120 GLY A C 1
ATOM 972 O O . GLY A 1 120 ? 18.833 0.919 -5.886 1.00 84.06 120 GLY A O 1
ATOM 973 N N . GLN A 1 121 ? 17.802 2.909 -5.824 1.00 91.12 121 GLN A N 1
ATOM 974 C CA . GLN A 1 121 ? 17.476 2.823 -4.400 1.00 91.12 121 GLN A CA 1
ATOM 975 C C . GLN A 1 121 ? 16.214 1.983 -4.160 1.00 91.12 121 GLN A C 1
ATOM 977 O O . GLN A 1 121 ? 15.348 1.855 -5.023 1.00 91.12 121 GLN A O 1
ATOM 982 N N . LYS A 1 122 ? 16.124 1.395 -2.965 1.00 91.88 122 LYS A N 1
ATOM 983 C CA . LYS A 1 122 ? 14.962 0.632 -2.492 1.00 91.88 122 LYS A CA 1
ATOM 984 C C . LYS A 1 122 ? 14.295 1.387 -1.342 1.00 91.88 122 LYS A C 1
ATOM 986 O O . LYS A 1 122 ? 15.017 2.037 -0.582 1.00 91.88 122 LYS A O 1
ATOM 991 N N . PRO A 1 123 ? 12.965 1.283 -1.189 1.00 94.69 123 PRO A N 1
ATOM 992 C CA . PRO A 1 123 ? 12.280 1.927 -0.081 1.00 94.69 123 PRO A CA 1
ATOM 993 C C . PRO A 1 123 ? 12.681 1.280 1.246 1.00 94.69 123 PRO A C 1
ATOM 995 O O . PRO A 1 123 ? 12.745 0.053 1.339 1.00 94.69 123 PRO A O 1
ATOM 998 N N . VAL A 1 124 ?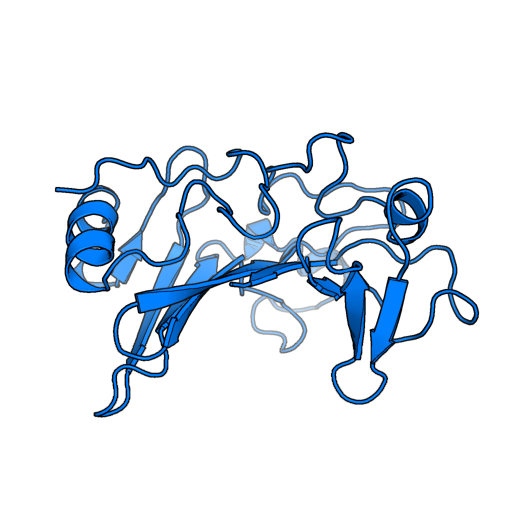 12.914 2.085 2.282 1.00 95.50 124 VAL A N 1
ATOM 999 C CA . VAL A 1 124 ? 13.319 1.598 3.620 1.00 95.50 124 VAL A CA 1
ATOM 1000 C C . VAL A 1 124 ? 12.292 1.882 4.714 1.00 95.50 124 VAL A C 1
ATOM 1002 O O . VAL A 1 124 ? 12.307 1.230 5.757 1.00 95.50 124 VAL A O 1
ATOM 1005 N N . SER A 1 125 ? 11.406 2.846 4.485 1.00 96.81 125 SER A N 1
ATOM 1006 C CA . SER A 1 125 ? 10.365 3.288 5.418 1.00 96.81 125 SER A CA 1
ATOM 1007 C C . SER A 1 125 ? 8.964 2.882 4.951 1.00 96.81 125 SER A C 1
ATOM 1009 O O . SER A 1 125 ? 8.107 2.580 5.781 1.00 96.81 125 SER A O 1
ATOM 1011 N N . SER A 1 126 ? 8.727 2.838 3.637 1.00 97.81 126 SER A N 1
ATOM 1012 C CA . SER A 1 126 ? 7.486 2.346 3.026 1.00 97.81 126 SER A CA 1
ATOM 1013 C C . SER A 1 126 ? 7.271 0.867 3.353 1.00 97.81 126 SER A C 1
ATOM 1015 O O . SER A 1 126 ? 8.155 0.216 3.907 1.00 97.81 126 SER A O 1
ATOM 1017 N N . TYR A 1 127 ? 6.092 0.323 3.053 1.00 98.38 127 TYR A N 1
ATOM 1018 C CA . TYR A 1 127 ? 5.752 -1.062 3.392 1.00 98.38 127 TYR A CA 1
ATOM 1019 C C . TYR A 1 127 ? 6.806 -2.067 2.891 1.00 98.38 127 TYR A C 1
ATOM 1021 O O . TYR A 1 127 ? 7.238 -2.006 1.743 1.00 98.38 127 TYR A O 1
ATOM 1029 N N . GLN A 1 128 ? 7.221 -2.984 3.771 1.00 97.81 128 GLN A N 1
ATOM 1030 C CA . GLN A 1 128 ? 8.354 -3.898 3.551 1.00 97.81 128 GLN A CA 1
ATOM 1031 C C . GLN A 1 128 ? 7.923 -5.359 3.351 1.00 97.81 128 GLN A C 1
ATOM 1033 O O . GLN A 1 128 ? 8.765 -6.254 3.270 1.00 97.81 128 GLN A O 1
ATOM 1038 N N . GLY A 1 129 ? 6.616 -5.631 3.330 1.00 98.06 129 GLY A N 1
ATOM 1039 C CA . GLY A 1 129 ? 6.107 -6.966 3.045 1.00 98.06 129 GLY A CA 1
ATOM 1040 C C . GLY A 1 129 ? 6.398 -7.397 1.611 1.00 98.06 129 GLY A C 1
ATOM 1041 O O . GLY A 1 129 ? 6.500 -6.573 0.703 1.00 98.06 129 GLY A O 1
ATOM 1042 N N . LYS A 1 130 ? 6.519 -8.710 1.418 1.00 98.38 130 LYS A N 1
ATOM 1043 C CA . LYS A 1 130 ? 6.850 -9.322 0.130 1.00 98.38 130 LYS A CA 1
ATOM 1044 C C . LYS A 1 130 ? 5.936 -10.494 -0.192 1.00 98.38 130 LYS A C 1
ATOM 1046 O O . LYS A 1 130 ? 5.409 -11.137 0.718 1.00 98.38 130 LYS A O 1
ATOM 1051 N N . LEU A 1 131 ? 5.785 -10.756 -1.483 1.00 98.31 131 LEU A N 1
ATOM 1052 C CA . LEU A 1 131 ? 5.194 -11.969 -2.042 1.00 98.31 131 LEU A CA 1
ATOM 1053 C C . LEU A 1 131 ? 6.064 -13.200 -1.716 1.00 98.31 131 LEU A C 1
ATOM 1055 O O . LEU A 1 131 ? 7.244 -13.035 -1.373 1.00 98.31 131 LEU A O 1
ATOM 1059 N N . PRO A 1 132 ? 5.529 -14.432 -1.837 1.00 95.69 132 PRO A N 1
ATOM 1060 C CA . PRO A 1 132 ? 6.300 -15.666 -1.649 1.00 95.69 132 PRO A CA 1
ATOM 1061 C C . PRO A 1 132 ? 7.580 -15.731 -2.497 1.00 95.69 132 PRO A C 1
ATOM 1063 O O . PRO A 1 132 ? 8.592 -16.275 -2.056 1.00 95.69 132 PRO A O 1
ATOM 1066 N N . GLU A 1 133 ? 7.564 -15.104 -3.671 1.00 97.19 133 GLU A N 1
ATOM 1067 C CA . GLU A 1 133 ? 8.676 -15.009 -4.620 1.00 97.19 133 GLU A CA 1
ATOM 1068 C C . GLU A 1 133 ? 9.724 -13.949 -4.232 1.00 97.19 133 GLU A C 1
ATOM 1070 O O . GLU A 1 133 ? 10.661 -13.699 -4.986 1.00 97.19 133 GLU A O 1
ATOM 1075 N N . ASN A 1 134 ? 9.599 -13.338 -3.044 1.00 97.75 134 ASN A N 1
ATOM 1076 C CA . ASN A 1 134 ? 10.472 -12.279 -2.523 1.00 97.75 134 ASN A CA 1
ATOM 1077 C C . ASN A 1 134 ? 10.410 -10.959 -3.328 1.00 97.75 134 ASN A C 1
ATOM 1079 O O . ASN A 1 134 ? 11.359 -10.171 -3.300 1.00 97.75 134 ASN A O 1
ATOM 1083 N N . ILE A 1 135 ? 9.263 -10.695 -3.959 1.00 97.94 135 ILE A N 1
ATOM 1084 C CA . ILE A 1 135 ? 8.952 -9.481 -4.731 1.00 97.94 135 ILE A CA 1
ATOM 1085 C C . ILE A 1 135 ? 8.073 -8.539 -3.886 1.00 97.94 135 ILE A C 1
ATOM 1087 O O . ILE A 1 135 ? 7.127 -8.991 -3.236 1.00 97.94 135 ILE A O 1
ATOM 1091 N N . GLY A 1 136 ? 8.361 -7.238 -3.877 1.00 97.81 136 GLY A N 1
ATOM 1092 C CA . GLY A 1 136 ? 7.574 -6.212 -3.185 1.00 97.81 136 GLY A CA 1
ATOM 1093 C C . GLY A 1 136 ? 7.761 -4.803 -3.761 1.00 97.81 136 GLY A C 1
ATOM 1094 O O . GLY A 1 136 ? 8.166 -4.632 -4.910 1.00 97.81 136 GLY A O 1
ATOM 1095 N N . LEU A 1 137 ? 7.452 -3.776 -2.960 1.00 97.50 137 LEU A N 1
ATOM 1096 C CA . LEU A 1 137 ? 7.623 -2.378 -3.376 1.00 97.50 137 LEU A CA 1
ATOM 1097 C C . LEU A 1 137 ? 9.086 -2.080 -3.749 1.00 97.50 137 LEU A C 1
ATOM 1099 O O . LEU A 1 137 ? 10.019 -2.440 -3.028 1.00 97.50 137 LEU A O 1
ATOM 1103 N N . GLY A 1 138 ? 9.277 -1.401 -4.879 1.00 96.12 138 GLY A N 1
ATOM 1104 C CA . GLY A 1 138 ? 10.585 -1.065 -5.443 1.00 96.12 138 GLY A CA 1
ATOM 1105 C C . GLY A 1 138 ? 11.256 -2.185 -6.249 1.00 96.12 138 GLY A C 1
ATOM 1106 O O . GLY A 1 138 ? 12.302 -1.935 -6.851 1.00 96.12 138 GLY A O 1
ATOM 1107 N N . ASP A 1 139 ? 10.717 -3.407 -6.281 1.00 96.56 139 ASP A N 1
ATOM 1108 C CA . ASP A 1 139 ? 11.144 -4.465 -7.215 1.00 96.56 139 ASP A CA 1
ATOM 1109 C C . ASP A 1 139 ? 10.546 -4.235 -8.612 1.00 96.56 139 ASP A C 1
ATOM 1111 O O . ASP A 1 139 ? 9.600 -3.462 -8.764 1.00 96.56 139 ASP A O 1
ATOM 1115 N N . PHE A 1 140 ? 11.121 -4.835 -9.660 1.00 96.56 140 PHE A N 1
ATOM 1116 C CA . PHE A 1 140 ? 10.631 -4.598 -11.021 1.00 96.56 140 PHE A CA 1
ATOM 1117 C C . PHE A 1 140 ? 9.300 -5.313 -11.270 1.00 96.56 140 PHE A C 1
ATOM 1119 O O . PHE A 1 140 ? 9.163 -6.493 -10.960 1.00 96.56 140 PHE A O 1
ATOM 1126 N N . VAL A 1 141 ? 8.358 -4.653 -11.950 1.00 97.00 141 VAL A N 1
ATOM 1127 C CA . VAL A 1 141 ? 7.057 -5.250 -12.316 1.00 97.00 141 VAL A CA 1
ATOM 1128 C C . VAL A 1 141 ? 7.251 -6.533 -13.139 1.00 97.00 141 VAL A C 1
ATOM 1130 O O . VAL A 1 141 ? 6.594 -7.542 -12.895 1.00 97.00 141 VAL A O 1
ATOM 1133 N N . ARG A 1 142 ? 8.227 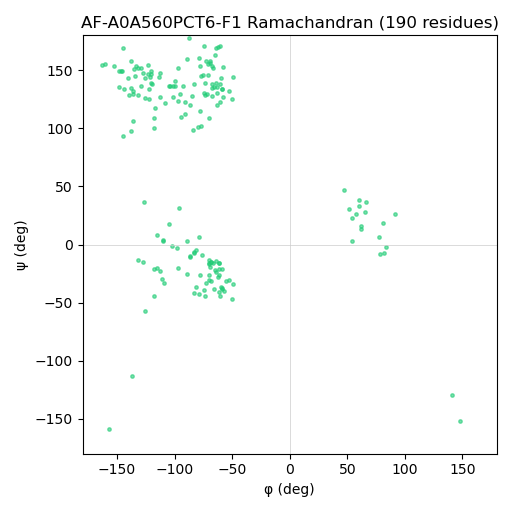-6.546 -14.060 1.00 96.62 142 ARG A N 1
ATOM 1134 C CA . ARG A 1 142 ? 8.554 -7.722 -14.889 1.00 96.62 142 ARG A CA 1
ATOM 1135 C C . ARG A 1 142 ? 9.003 -8.960 -14.102 1.00 96.62 142 ARG A C 1
ATOM 1137 O O . ARG A 1 142 ? 9.038 -10.042 -14.679 1.00 96.62 142 ARG A O 1
ATOM 1144 N N . GLU A 1 143 ? 9.382 -8.827 -12.828 1.00 97.31 143 GLU A N 1
ATOM 1145 C CA . GLU A 1 143 ? 9.757 -9.978 -11.992 1.00 97.31 143 GLU A CA 1
ATOM 1146 C C . GLU A 1 143 ? 8.563 -10.886 -11.673 1.00 97.31 143 GLU A C 1
ATOM 1148 O O . GLU A 1 143 ? 8.778 -12.027 -11.282 1.00 97.31 143 GLU A O 1
ATOM 1153 N N . LEU A 1 144 ? 7.327 -10.423 -11.894 1.00 97.38 144 LEU A N 1
ATOM 1154 C CA . LEU A 1 144 ? 6.107 -11.224 -11.748 1.00 97.38 144 LEU A CA 1
ATOM 1155 C C . LEU A 1 144 ? 5.853 -12.166 -12.939 1.00 97.38 144 LEU A C 1
ATOM 1157 O O . LEU A 1 144 ? 5.249 -13.218 -12.755 1.00 97.38 144 LEU A O 1
ATOM 1161 N N . LEU A 1 145 ? 6.356 -11.837 -14.137 1.00 96.44 145 LEU A N 1
ATOM 1162 C CA . LEU A 1 145 ? 6.094 -12.584 -15.382 1.00 96.44 145 LEU A CA 1
ATOM 1163 C C . LEU A 1 145 ? 6.438 -14.088 -15.340 1.00 96.44 145 LEU A C 1
ATOM 1165 O O . LEU A 1 145 ? 5.779 -14.859 -16.031 1.00 96.44 145 LEU A O 1
ATOM 1169 N N . PRO A 1 146 ? 7.449 -14.562 -14.580 1.00 97.12 146 PRO A N 1
ATOM 1170 C CA . PRO A 1 146 ? 7.695 -15.997 -14.438 1.00 97.12 146 PRO A CA 1
ATOM 1171 C C . PRO A 1 146 ? 6.616 -16.758 -13.654 1.00 97.12 146 PRO A C 1
ATOM 1173 O O . PRO A 1 146 ? 6.628 -17.988 -13.675 1.00 97.12 146 PRO A O 1
ATOM 1176 N N . TYR A 1 147 ? 5.740 -16.056 -12.931 1.00 96.81 147 TYR A N 1
ATOM 1177 C CA . TYR A 1 147 ? 4.807 -16.639 -11.963 1.00 96.81 147 TYR A CA 1
ATOM 1178 C C . TYR A 1 147 ? 3.337 -16.425 -12.324 1.00 96.81 147 TYR A C 1
ATOM 1180 O O . TYR A 1 147 ? 2.488 -17.161 -11.828 1.00 96.81 147 TYR A O 1
ATOM 1188 N N . THR A 1 148 ? 3.039 -15.428 -13.157 1.00 96.69 148 THR A N 1
ATOM 1189 C CA . THR A 1 148 ? 1.677 -15.059 -13.551 1.00 96.69 148 THR A CA 1
ATOM 1190 C C . THR A 1 148 ? 1.684 -14.238 -14.836 1.00 96.69 148 THR A C 1
ATOM 1192 O O . THR A 1 148 ? 2.673 -13.565 -15.152 1.00 96.69 148 THR A O 1
ATOM 1195 N N . ASP A 1 149 ? 0.567 -14.273 -15.559 1.00 95.38 149 ASP A N 1
ATOM 1196 C CA . ASP A 1 149 ? 0.311 -13.341 -16.653 1.00 95.38 149 ASP A CA 1
ATOM 1197 C C . ASP A 1 149 ? -0.066 -11.955 -16.101 1.00 95.38 149 ASP A C 1
ATOM 1199 O O . ASP A 1 149 ? -0.721 -11.842 -15.066 1.00 95.38 149 ASP A O 1
ATOM 1203 N N . LEU A 1 150 ? 0.335 -10.891 -16.805 1.00 95.69 150 LEU A N 1
ATOM 1204 C CA . LEU A 1 150 ? -0.011 -9.509 -16.460 1.00 95.69 150 LEU A CA 1
ATOM 1205 C C . LEU A 1 150 ? -0.852 -8.876 -17.568 1.00 95.69 150 LEU A C 1
ATOM 1207 O O . LEU A 1 150 ? -0.372 -8.686 -18.686 1.00 95.69 150 LEU A O 1
ATOM 1211 N N . GLU A 1 151 ? -2.085 -8.504 -17.239 1.00 95.44 151 GLU A N 1
ATOM 1212 C CA . GLU A 1 151 ? -2.947 -7.685 -18.094 1.00 95.44 151 GLU A CA 1
ATOM 1213 C C . GLU A 1 151 ? -2.844 -6.220 -17.662 1.00 95.44 151 GLU A C 1
ATOM 1215 O O . GLU A 1 151 ? -3.080 -5.908 -16.498 1.00 95.44 151 GLU A O 1
ATOM 1220 N N . PHE A 1 152 ? -2.474 -5.322 -18.578 1.00 96.06 152 PHE A N 1
ATOM 1221 C CA . PHE A 1 152 ? -2.431 -3.885 -18.307 1.00 96.06 152 PHE A CA 1
ATOM 1222 C C . PHE A 1 152 ? -3.769 -3.224 -18.657 1.00 96.06 152 PHE A C 1
ATOM 1224 O O . PHE A 1 152 ? -4.200 -3.263 -19.811 1.00 96.06 152 PHE A O 1
ATOM 1231 N N . ASP A 1 153 ? -4.395 -2.565 -17.682 1.00 94.88 153 ASP A N 1
ATOM 1232 C CA . ASP A 1 153 ? -5.540 -1.686 -17.910 1.00 94.88 153 ASP A CA 1
ATOM 1233 C C . ASP A 1 153 ? -5.051 -0.244 -18.053 1.00 94.88 153 ASP A C 1
ATOM 1235 O O . ASP A 1 153 ? -4.633 0.392 -17.088 1.00 94.88 153 ASP A O 1
ATOM 1239 N N . SER A 1 154 ? -5.133 0.299 -19.267 1.00 92.00 154 SER A N 1
ATOM 1240 C CA . SER A 1 154 ? -4.728 1.680 -19.553 1.00 92.00 154 SER A CA 1
ATOM 1241 C C . SER A 1 154 ? -5.639 2.754 -18.947 1.00 92.00 154 SER A C 1
ATOM 1243 O O . SER A 1 154 ? -5.237 3.910 -18.875 1.00 92.00 154 SER A O 1
ATOM 1245 N N . ALA A 1 155 ? -6.880 2.417 -18.582 1.00 92.50 155 ALA A N 1
ATOM 1246 C CA . ALA A 1 155 ? -7.810 3.362 -17.973 1.00 92.50 155 ALA A CA 1
ATOM 1247 C C . ALA A 1 155 ? -7.552 3.510 -16.471 1.00 92.50 155 ALA A C 1
ATOM 1249 O O . ALA A 1 155 ? -7.690 4.611 -15.938 1.00 92.50 155 ALA A O 1
ATOM 1250 N N . GLU A 1 156 ? -7.183 2.416 -15.802 1.00 89.75 156 GLU A N 1
ATOM 1251 C CA . GLU A 1 156 ? -6.800 2.447 -14.388 1.00 89.75 156 GLU A CA 1
ATOM 1252 C C . GLU A 1 156 ? -5.300 2.713 -14.198 1.00 89.75 156 GLU A C 1
ATOM 1254 O O . GLU A 1 156 ? -4.916 3.271 -13.173 1.00 89.75 156 GLU A O 1
ATOM 1259 N N . GLU A 1 157 ? -4.475 2.379 -15.195 1.00 94.12 157 GLU A N 1
ATOM 1260 C CA . GLU A 1 157 ? -3.007 2.398 -15.166 1.00 94.12 157 GLU A CA 1
ATOM 1261 C C . GLU A 1 157 ? -2.411 1.352 -14.200 1.00 94.12 157 GLU A C 1
ATOM 1263 O O . GLU A 1 157 ? -1.396 1.584 -13.534 1.00 94.12 157 GLU A O 1
ATOM 1268 N N . TRP A 1 158 ? -3.042 0.175 -14.125 1.00 96.00 158 TRP A N 1
ATOM 1269 C CA . TRP A 1 158 ? -2.633 -0.961 -13.287 1.00 96.00 158 TRP A CA 1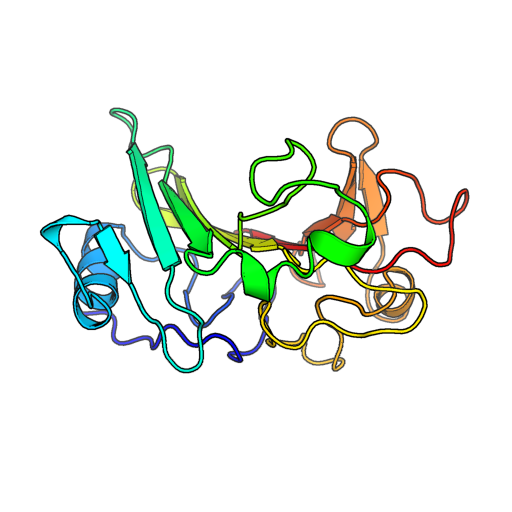
ATOM 1270 C C . TRP A 1 158 ? -2.419 -2.228 -14.112 1.00 96.00 158 TRP A C 1
ATOM 1272 O O . TRP A 1 158 ? -3.012 -2.421 -15.170 1.00 96.00 158 TRP A O 1
ATOM 1282 N N . PHE A 1 159 ? -1.578 -3.112 -13.584 1.00 96.81 159 PHE A N 1
ATOM 1283 C CA . PHE A 1 159 ? -1.423 -4.485 -14.033 1.00 96.81 159 PHE A CA 1
ATOM 1284 C C . PHE A 1 159 ? -2.201 -5.421 -13.110 1.00 96.81 159 PHE A C 1
ATOM 1286 O O . PHE A 1 159 ? -2.092 -5.319 -11.884 1.00 96.81 159 PHE A O 1
ATOM 1293 N N . TYR A 1 160 ? -2.916 -6.373 -13.698 1.00 96.50 160 TYR A N 1
ATOM 1294 C CA . TYR A 1 160 ? -3.667 -7.403 -12.989 1.00 96.50 160 TYR A CA 1
ATOM 1295 C C . TYR A 1 160 ? -3.023 -8.750 -13.257 1.00 96.50 160 TYR A C 1
ATOM 1297 O O . TYR A 1 160 ? -2.810 -9.135 -14.407 1.00 96.50 160 TYR A O 1
ATOM 1305 N N . THR A 1 161 ? -2.712 -9.451 -12.174 1.00 96.31 161 THR A N 1
ATOM 1306 C CA . THR A 1 161 ? -2.298 -10.853 -12.240 1.00 96.31 161 THR A CA 1
ATOM 1307 C C . THR A 1 161 ? -3.490 -11.745 -12.568 1.00 96.31 161 THR A C 1
ATOM 1309 O O . THR A 1 161 ? -4.651 -11.386 -12.331 1.00 96.31 161 THR A O 1
ATOM 1312 N N . ASP A 1 162 ? -3.214 -12.928 -13.103 1.00 93.88 162 ASP A N 1
ATOM 1313 C CA . ASP A 1 162 ? -4.259 -13.905 -13.372 1.00 93.88 162 ASP A CA 1
ATOM 1314 C C . ASP A 1 162 ? -4.960 -14.396 -12.083 1.00 93.88 162 ASP A C 1
ATOM 1316 O O . ASP A 1 162 ? -4.564 -14.148 -10.937 1.00 93.88 162 ASP A O 1
ATOM 1320 N N . ARG A 1 163 ? -6.071 -15.115 -12.272 1.00 91.69 163 ARG A N 1
ATOM 1321 C CA . ARG A 1 163 ? -6.880 -15.622 -11.155 1.00 91.69 163 ARG A CA 1
ATOM 1322 C C . ARG A 1 163 ? -6.200 -16.739 -10.369 1.00 91.69 163 ARG A C 1
ATOM 1324 O O . ARG A 1 163 ? -6.546 -16.920 -9.205 1.00 91.69 163 ARG A O 1
ATOM 1331 N N . GLU A 1 164 ? -5.301 -17.502 -10.984 1.00 92.88 164 GLU A N 1
ATOM 1332 C CA . GLU A 1 164 ? -4.586 -18.591 -10.313 1.00 92.88 164 GLU A CA 1
ATOM 1333 C C . GLU A 1 164 ? -3.539 -18.032 -9.345 1.00 92.88 164 GLU A C 1
ATOM 1335 O O . GLU A 1 164 ? -3.359 -18.577 -8.256 1.00 92.88 164 GLU A O 1
ATOM 1340 N N . TYR A 1 165 ? -2.940 -16.889 -9.688 1.00 94.19 165 TYR A N 1
ATOM 1341 C CA . TYR A 1 165 ? -2.052 -16.124 -8.816 1.00 94.19 165 TYR A CA 1
ATOM 1342 C C . TYR A 1 165 ? -2.797 -15.321 -7.735 1.00 94.19 165 TYR A C 1
ATOM 1344 O O . TYR A 1 165 ? -2.185 -14.805 -6.802 1.00 94.19 165 TYR A O 1
ATOM 1352 N N . GLY A 1 166 ? -4.129 -15.241 -7.808 1.00 93.44 166 GLY A N 1
ATOM 1353 C CA . GLY A 1 166 ? -4.964 -14.620 -6.782 1.00 93.44 166 GLY A CA 1
ATOM 1354 C C . GLY A 1 166 ? -5.259 -13.136 -7.003 1.00 93.44 166 GLY A C 1
ATOM 1355 O O . GLY A 1 166 ? -5.517 -12.431 -6.022 1.00 93.44 166 GLY A O 1
ATOM 1356 N N . GLY A 1 167 ? -5.238 -12.660 -8.254 1.00 90.31 167 GLY A N 1
ATOM 1357 C CA . GLY A 1 167 ? -5.786 -11.351 -8.630 1.00 90.31 167 GLY A CA 1
ATOM 1358 C C . GLY A 1 167 ? -5.136 -10.160 -7.920 1.00 90.31 167 GLY A C 1
ATOM 1359 O O . GLY A 1 167 ? -5.812 -9.187 -7.596 1.00 90.31 167 GLY A O 1
ATOM 1360 N N . LEU A 1 168 ? -3.836 -10.253 -7.629 1.00 97.06 168 LEU A N 1
ATOM 1361 C CA . LEU A 1 168 ? -3.014 -9.126 -7.195 1.00 97.06 168 LEU A CA 1
ATOM 1362 C C . LEU A 1 168 ? -3.041 -8.026 -8.270 1.00 97.06 168 LEU A C 1
ATOM 1364 O O . LEU A 1 168 ? -2.838 -8.317 -9.451 1.00 97.06 168 LEU A O 1
ATOM 1368 N N . GLU A 1 169 ? -3.232 -6.779 -7.846 1.00 97.62 169 GLU A N 1
ATOM 1369 C CA . GLU A 1 169 ? -3.079 -5.594 -8.696 1.00 97.62 169 GLU A CA 1
ATOM 1370 C C . GLU A 1 169 ? -1.750 -4.912 -8.347 1.00 97.62 169 GLU A C 1
ATOM 1372 O O . GLU A 1 169 ? -1.426 -4.742 -7.166 1.00 97.62 169 GLU A O 1
ATOM 1377 N N . VAL A 1 170 ? -0.982 -4.481 -9.347 1.00 97.25 170 VAL A N 1
ATOM 1378 C CA . VAL A 1 170 ? 0.253 -3.703 -9.153 1.00 97.25 170 VAL A CA 1
ATOM 1379 C C . VAL A 1 170 ? 0.318 -2.532 -10.122 1.00 97.25 170 VAL A C 1
ATOM 1381 O O . VAL A 1 170 ? -0.205 -2.604 -11.227 1.00 97.25 170 VAL A O 1
ATOM 1384 N N . THR A 1 171 ? 0.989 -1.449 -9.746 1.00 95.50 171 THR A N 1
ATOM 1385 C CA . THR A 1 171 ? 1.255 -0.337 -10.670 1.00 95.50 171 THR A CA 1
ATOM 1386 C C . THR A 1 171 ? 2.681 0.188 -10.527 1.00 95.50 171 THR A C 1
ATOM 1388 O O . THR A 1 171 ? 3.352 -0.029 -9.510 1.00 95.50 171 THR A O 1
ATOM 1391 N N . GLY A 1 172 ? 3.143 0.841 -11.592 1.00 92.31 172 GLY A N 1
ATOM 1392 C CA . GLY A 1 172 ? 4.482 1.384 -11.779 1.00 92.31 172 GLY A CA 1
ATOM 1393 C C . GLY A 1 172 ? 4.426 2.777 -12.399 1.00 92.31 172 GLY A C 1
ATOM 1394 O O . GLY A 1 172 ? 3.955 3.724 -11.783 1.00 92.31 172 GLY A O 1
ATOM 1395 N N . TYR A 1 173 ? 4.909 2.921 -13.629 1.00 87.44 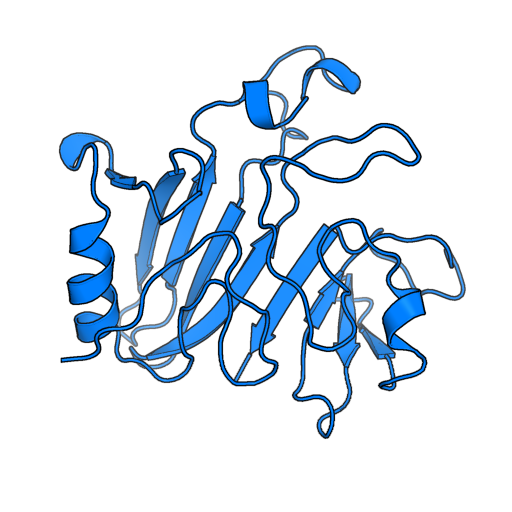173 TYR A N 1
ATOM 1396 C CA . TYR A 1 173 ? 5.032 4.211 -14.317 1.00 87.44 173 TYR A CA 1
ATOM 1397 C C . TYR A 1 173 ? 3.858 4.531 -15.249 1.00 87.44 173 TYR A C 1
ATOM 1399 O O . TYR A 1 173 ? 4.050 5.217 -16.252 1.00 87.44 173 TYR A O 1
ATOM 1407 N N . CYS A 1 174 ? 2.659 4.052 -14.909 1.00 85.56 174 CYS A N 1
ATOM 1408 C CA . CYS A 1 174 ? 1.410 4.347 -15.615 1.00 85.56 174 CYS A CA 1
ATOM 1409 C C . CYS A 1 174 ? 1.391 3.985 -17.116 1.00 85.56 174 CYS A C 1
ATOM 1411 O O . CYS A 1 174 ? 0.660 4.587 -17.896 1.00 85.56 174 CYS A O 1
ATOM 1413 N N . CYS A 1 175 ? 2.195 3.014 -17.549 1.00 90.06 175 CYS A N 1
ATOM 1414 C CA . CYS A 1 175 ? 2.210 2.543 -18.935 1.00 90.06 175 CYS A CA 1
ATOM 1415 C C . CYS A 1 175 ? 2.479 1.040 -19.014 1.00 90.06 175 CYS A C 1
ATOM 1417 O O . CYS A 1 175 ? 2.874 0.425 -18.024 1.00 90.06 175 CYS A O 1
ATOM 1419 N N . ASP A 1 176 ? 2.298 0.453 -20.195 1.00 92.69 176 ASP A N 1
ATOM 1420 C CA . ASP A 1 176 ? 2.526 -0.973 -20.423 1.00 92.69 176 ASP A CA 1
ATOM 1421 C C . ASP A 1 176 ? 4.019 -1.357 -20.317 1.00 92.69 176 ASP A C 1
ATOM 1423 O O . ASP A 1 176 ? 4.927 -0.559 -20.588 1.00 92.69 176 ASP A O 1
ATOM 1427 N N . LEU A 1 177 ? 4.300 -2.617 -19.964 1.00 93.62 177 LEU A N 1
ATOM 1428 C CA . LEU A 1 177 ? 5.668 -3.137 -19.855 1.00 93.62 177 LEU A CA 1
ATOM 1429 C C . LEU A 1 177 ? 6.447 -3.100 -21.179 1.00 93.62 177 LEU A C 1
ATOM 1431 O O . LEU A 1 177 ? 7.676 -3.020 -21.153 1.00 93.62 177 LEU A O 1
ATOM 1435 N N . ASN A 1 178 ? 5.772 -3.142 -22.329 1.00 92.25 178 ASN A N 1
ATOM 1436 C CA . ASN A 1 178 ? 6.418 -3.015 -23.635 1.00 92.25 178 ASN A CA 1
ATOM 1437 C C . ASN A 1 178 ? 6.946 -1.596 -23.887 1.00 92.25 178 ASN A C 1
ATOM 1439 O O . ASN A 1 178 ? 7.947 -1.432 -24.584 1.00 92.25 178 ASN A O 1
ATOM 1443 N N . GLU A 1 179 ? 6.292 -0.576 -23.328 1.00 92.56 179 GLU A N 1
ATOM 1444 C CA . GLU A 1 179 ? 6.724 0.819 -23.449 1.00 92.56 179 GLU A CA 1
ATOM 1445 C C . GLU A 1 179 ? 7.867 1.125 -22.488 1.00 92.56 179 GLU A C 1
ATOM 1447 O O . GLU A 1 179 ? 8.850 1.774 -22.855 1.00 92.56 179 GLU A O 1
ATOM 1452 N N . ARG A 1 180 ? 7.755 0.625 -21.255 1.00 92.88 180 ARG A N 1
ATOM 1453 C CA . ARG A 1 180 ? 8.775 0.801 -20.229 1.00 92.88 180 ARG A CA 1
ATOM 1454 C C . ARG A 1 180 ? 8.968 -0.511 -19.463 1.00 92.88 180 ARG A C 1
ATOM 1456 O O . ARG A 1 180 ? 8.193 -0.794 -18.562 1.00 92.88 180 ARG A O 1
ATOM 1463 N N . PRO A 1 181 ? 9.978 -1.331 -19.796 1.00 93.38 181 PRO A N 1
ATOM 1464 C CA . PRO A 1 181 ? 10.162 -2.659 -19.195 1.00 93.38 181 PRO A CA 1
ATOM 1465 C C . PRO A 1 181 ? 10.888 -2.643 -17.841 1.00 93.38 181 PRO A C 1
ATOM 1467 O O . PRO A 1 181 ? 11.065 -3.690 -17.216 1.00 93.38 181 PRO A O 1
ATOM 1470 N N . ASP A 1 182 ? 11.379 -1.484 -17.410 1.00 92.56 182 ASP A N 1
ATOM 1471 C CA . ASP A 1 182 ? 12.143 -1.269 -16.180 1.00 92.56 182 ASP A CA 1
ATOM 1472 C C . ASP A 1 182 ? 11.320 -0.584 -15.078 1.00 92.56 182 ASP A C 1
ATOM 1474 O O . ASP A 1 182 ? 11.888 -0.071 -14.116 1.00 92.56 182 ASP A O 1
ATOM 1478 N N . GLN A 1 183 ? 9.986 -0.582 -15.185 1.00 93.75 183 GLN A N 1
ATOM 1479 C CA . GLN A 1 183 ? 9.139 -0.033 -14.123 1.00 93.75 183 GLN A CA 1
ATOM 1480 C C . GLN A 1 183 ? 9.277 -0.841 -12.844 1.00 93.75 183 GLN A C 1
ATOM 1482 O O . GLN A 1 183 ? 9.302 -2.077 -12.861 1.00 93.75 183 GLN A O 1
ATOM 1487 N N . VAL A 1 184 ? 9.320 -0.122 -11.732 1.00 95.44 184 VAL A N 1
ATOM 1488 C CA . VAL A 1 184 ? 9.280 -0.700 -10.394 1.00 95.44 184 VAL A CA 1
ATOM 1489 C C . VAL A 1 184 ? 7.863 -0.650 -9.847 1.00 95.44 184 VAL A C 1
ATOM 1491 O O . VAL A 1 184 ? 7.079 0.225 -10.210 1.00 95.44 184 VAL A O 1
ATOM 1494 N N . ILE A 1 185 ? 7.538 -1.585 -8.965 1.00 97.00 185 ILE A N 1
ATOM 1495 C CA . ILE A 1 185 ? 6.260 -1.629 -8.267 1.00 97.00 185 ILE A CA 1
ATOM 1496 C C . ILE A 1 185 ? 6.232 -0.462 -7.274 1.00 97.00 185 ILE A C 1
ATOM 1498 O O . ILE A 1 185 ? 6.946 -0.480 -6.269 1.00 97.00 185 ILE A O 1
ATOM 1502 N N . ILE A 1 186 ? 5.412 0.551 -7.554 1.00 96.38 186 ILE A N 1
ATOM 1503 C CA . ILE A 1 186 ? 5.221 1.712 -6.669 1.00 96.38 186 ILE A CA 1
ATOM 1504 C C . ILE A 1 186 ? 3.987 1.562 -5.782 1.00 96.38 186 ILE A C 1
ATOM 1506 O O . ILE A 1 186 ? 3.891 2.213 -4.746 1.00 96.38 186 ILE A O 1
ATOM 1510 N N . ALA A 1 187 ? 3.048 0.702 -6.164 1.00 97.56 187 ALA A N 1
ATOM 1511 C CA . ALA A 1 187 ? 1.911 0.337 -5.339 1.00 97.56 187 ALA A CA 1
ATOM 1512 C C . ALA A 1 187 ? 1.422 -1.065 -5.690 1.00 97.56 187 ALA A C 1
ATOM 1514 O O . ALA A 1 187 ? 1.615 -1.553 -6.806 1.00 97.56 187 ALA A O 1
ATOM 1515 N N . LEU A 1 188 ? 0.796 -1.709 -4.711 1.00 97.62 188 LEU A N 1
ATOM 1516 C CA . LEU A 1 188 ? 0.242 -3.049 -4.846 1.00 97.62 188 LEU A CA 1
ATOM 1517 C C . LEU A 1 188 ? -1.029 -3.195 -4.010 1.00 97.62 188 LEU A C 1
ATOM 1519 O O . LEU A 1 188 ? -1.180 -2.552 -2.965 1.00 97.62 188 LEU A O 1
ATOM 1523 N N . ALA A 1 189 ? -1.944 -4.032 -4.483 1.00 98.25 189 ALA A N 1
ATOM 1524 C CA . ALA A 1 189 ? -3.241 -4.265 -3.876 1.00 98.25 189 ALA A CA 1
ATOM 1525 C C . ALA A 1 189 ? -3.598 -5.750 -3.879 1.00 98.25 189 ALA A C 1
ATOM 1527 O O . ALA A 1 189 ? -3.481 -6.433 -4.893 1.00 98.25 189 ALA A O 1
ATOM 1528 N N . VAL A 1 190 ? -4.090 -6.225 -2.738 1.00 97.94 190 VAL A N 1
ATOM 1529 C CA . VAL A 1 190 ? -4.746 -7.529 -2.618 1.00 97.94 190 VAL A CA 1
ATOM 1530 C C . VAL A 1 190 ? -6.251 -7.286 -2.579 1.00 97.94 190 VAL A C 1
ATOM 1532 O O . VAL A 1 190 ? -6.712 -6.488 -1.760 1.00 97.94 190 VAL A O 1
ATOM 1535 N N . VAL A 1 191 ? -6.996 -7.956 -3.460 1.00 94.88 191 VAL A N 1
ATOM 1536 C CA . VAL A 1 191 ? -8.446 -7.788 -3.664 1.00 94.88 191 VAL A CA 1
ATOM 1537 C C . VAL A 1 191 ? -9.141 -9.150 -3.578 1.00 94.88 191 VAL A C 1
ATOM 1539 O O . VAL A 1 191 ? -8.537 -10.165 -3.927 1.00 94.88 191 VAL A O 1
ATOM 1542 N N . GLY A 1 192 ? -10.384 -9.189 -3.087 1.00 83.94 192 GLY A N 1
ATOM 1543 C CA . GLY A 1 192 ? -11.183 -10.414 -2.946 1.00 83.94 192 GLY A CA 1
ATOM 1544 C C . GLY A 1 192 ? -12.685 -10.207 -3.047 1.00 83.94 192 GLY A C 1
ATOM 1545 O O . GLY A 1 192 ? -13.133 -9.076 -3.351 1.00 83.94 192 GLY A O 1
#

Foldseek 3Di:
DDDWAQALAAADQALADDSRHGFFAFLVVVVVNQVVFDPDVVQQWGDGHLAAIWHKDFDADPQRWTWIWTFHPPLVLQVCVVPDPDSPPPPQAGTAKTQTTGSRTGFKIKGFNRHDDDPPDFRDRGRNHYYPLRADFFAFPCVCVVPFDWDADLVVLWTWTDVVSRTKIFHFPSDDCVVPVRTGTRMIMHGD

Solvent-accessible surface area (backbone atoms only — not comparable to full-atom values): 10216 Å² total; per-residue (Å²): 132,71,82,68,60,55,22,33,58,29,55,41,37,51,48,45,26,38,40,39,45,55,53,68,44,41,48,72,47,51,48,64,46,51,65,76,27,58,77,36,71,96,73,36,27,32,41,47,48,90,41,62,57,24,35,57,46,79,50,68,51,100,66,30,36,45,35,37,40,28,26,54,64,61,60,76,67,19,39,35,77,81,82,41,96,47,81,82,41,88,84,54,51,38,56,38,39,37,42,31,26,49,74,41,15,29,32,33,35,35,39,28,56,23,47,56,68,63,92,91,55,68,71,85,71,39,64,62,26,28,33,95,87,72,47,39,61,52,35,51,54,65,73,46,58,90,74,37,58,73,50,70,40,83,88,80,35,34,33,35,36,36,74,90,63,24,39,31,36,37,27,50,78,62,67,52,58,89,82,47,67,80,32,33,22,39,31,43,33,30,37,102

Secondary structure (DSSP, 8-state):
------BTTPPPBTTTEETTEETT-BHHHHHHHHGGGEEEGGGTEE--BTPPPEEEEEEE-TTS-EEEEEEES-GGGGTGGGT-SSTT-TT---EEEEEEEETTEEEEEEEE------TT---SSS---B-TTS-BTTSBGGGGTTTS-EEEETTTTEEEE-TTTT--EEESSSS-TTT-TT-B--EEEEE-

Sequence (192 aa):
MSDFVIRWSAPILPSHSLAGIPLGVHVDEFEAVLNKYVVDDAKGIYKFVDSPALKMEKHFDSKGEGGYGFHVVDLELTNWRLYYDSPEHLGVETRALHVLTRNWKIYAVKVWMYENLADGQKPVSSYQGKLPENIGLGDFVRELLPYTDLEFDSAEEWFYTDREYGGLEVTGYCCDLNERPDQVIIALAVVG

=== Feature glossary ===
Key to the feature types in this record:

Secondary structure (8-state, DSSP). Secondary structure is the local, repeating backbone conformation. DSSP classifies it into eight states by reading the hydrogen-bond network: three helix types (H, G, I), two β types (E, B), two non-regular types (T, S), and unstructured coil (-).

Backbone torsions (φ/ψ). Backbone dihedral angles. Every residue except chain termini has a φ (preceding-C → N → Cα → C) and a ψ (N → Cα → C → next-N). They are reported in degrees following the IUPAC sign convention. Secondary structure is essentially a statement about which (φ, ψ) basin each residue occupies.

Predicted aligned error. Predicted Aligned Error (PAE) is an AlphaFold confidence matrix: entry (i, j) is the expected error in the position of residue j, in ångströms, when the prediction is superimposed on the true structure at residue i. Low PAE within a block of residues means that block is internally rigid and well-predicted; high PAE between two blocks means their relative placement is uncertain even if each block individually is confident.

B-factor. B-factor (Debye–Waller factor) reflects atomic displacement in the crystal lattice. It is an experimental observable (units Å²), not a prediction; low values mean the atom is pinned down, high values mean it moves or is heterogeneous across the crystal.

Secondary structure (3-state, P-SEA). Three-state secondary structure (P-SEA) collapses the eight DSSP classes into helix (a), strand (b), and coil (c). P-SEA assigns these from Cα geometry alone — distances and angles — without requiring backbone oxygens, so it works on any Cα trace.

Sequence. Primary structure: the covalent order of the twenty standard amino acids along the backbone. Two proteins with the same sequence will (almost always) fold to the same structure; two with 30% identity often share a fold but not the details.

pLDDT. pLDDT is the predicted lDDT-Cα score: AlphaFold's confidence that the local environment of each residue (all inter-atomic distances within 15 Å) is correctly placed. It is a per-residue number between 0 and 100, with higher meaning more reliable.

InterPro / GO / CATH / organism. Functional annotations link the protein to curated databases. InterPro entries identify conserved domains and families by matching the sequence against member-database signatures (Pfam, PROSITE, CDD, …). Gene Ontology (GO) terms describe molecular function, biological process, and cellular component in a controlled vocabulary. CATH places the structure in a hierarchical fold classification (Class/Architecture/Topology/Homologous-superfamily). The organism is the source species.

Contact-map, Ramachandran, and PAE plots. Three diagnostic plots accompany the record. The Cα contact map visualizes the tertiary structure as a 2D adjacency matrix (8 Å cutoff, sequence-local contacts suppressed). The Ramachandran plot shows the distribution of backbone (φ, ψ) torsions, with points in the α and β basins reflecting secondary structure content. The PAE plot shows AlphaFold's inter-residue confidence as a color matrix.

mmCIF coordinates. The mmCIF table is the protein's shape written out atom by atom. For each backbone N, Cα, C, and carbonyl O, it records an (x, y, z) coordinate triple in Å plus the residue type, chain letter, and residue number.

Radius of gyration, Cα contacts, bounding box. Three whole-structure scalars: the radius of gyration (RMS distance of Cα from centroid, in Å), the count of Cα–Cα contacts (pairs closer than 8 Å and separated by more than four residues in sequence — i.e. tertiary, not local, contacts), and the bounding-box dimensions. Together they distinguish compact globular folds from extended fibres or disordered chains.

Foldseek 3Di. The Foldseek 3Di string encodes local tertiary geometry as a 20-letter alphabet — one character per residue — derived from the relative positions of nearby Cα atoms. Unlike the amino-acid sequence, 3Di is a direct function of the 3D structu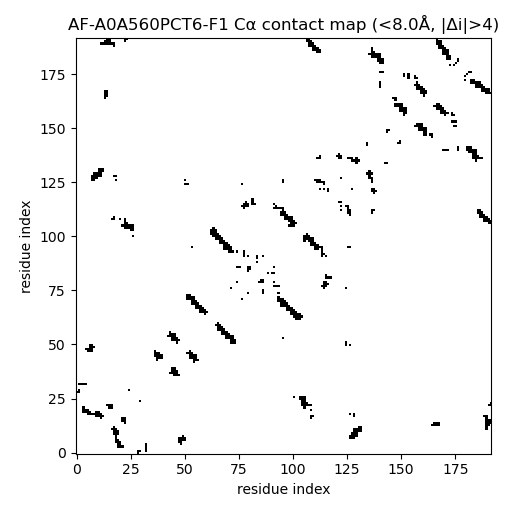re, so two proteins with the same fold have similar 3Di strings even at low sequence identity.

Rendered structure images. Six rendered views show the 3D structure from the faces of a cube — i.e. along ±x, ±y, ±z. Rendering representation is drawn randomly per protein from cartoon (secondary-structure ribbons), sticks (backbone bonds), or molecular surface; coloring is either N→C rainbow (blue at the N-terminus through red at the C-terminus) or one color per chain.

Nearest PDB structures. The Foldseek neighbor list gives the closest experimentally determined structures in the PDB, ranked by structural alignment. TM-score near 1 means near-identical fold; near 0.3 means only rough topology match. This is how one finds what a novel AlphaFold prediction most resembles in the solved-structure universe.

Solvent-accessible surface area. SASA measures how much of the protein is reachable by solvent. It is computed by rolling a water-sized probe over the atomic surface and summing the exposed area (Å²). Per-residue SASA distinguishes core (buried, low SASA) from surface (exposed, high SASA) residues; total SASA is a whole-molecule size measure.